Protein AF-E4RLW9-F1 (afdb_monomer)

Foldseek 3Di:
DDWDFAPCLLVDPQKKKWQFAPPDPPIDIDRDPVVVVVHPVCLLPDDDDDPDPPDPVVVVSNRRVRIDMDGNDDDDCVRTQADEDQAQAVLVVCCVVPNDDPRYYYDNPVDPDPDKDFRDWDWDWDPDVDTDIDIDTDIPDQDCQPDWDWDFDADPPPRDTPDIDTDDDDHDDDPPDDPDDDDD

Mean predicted aligned error: 10.28 Å

InterPro domains:
  IPR029494 ssDNA thymidine ADP-ribosyltransferase, DarT [PF14487] (2-100)
  IPR029494 ssDNA thymidine ADP-ribosyltransferase, DarT [PS52018] (1-112)

Solvent-accessible surface area (backbone atoms only — not comparable to full-atom values): 11566 Å² total; per-residue (Å²): 115,49,77,42,63,48,76,68,58,65,72,40,88,57,34,40,34,25,62,13,38,79,87,45,97,84,48,49,76,40,64,47,72,74,51,58,69,73,53,62,57,70,42,36,70,56,75,82,85,76,95,61,71,101,40,74,66,52,54,48,40,58,40,26,47,39,42,41,81,44,67,79,52,92,77,67,68,85,43,56,60,34,38,35,19,58,26,57,34,58,43,51,52,46,34,75,75,72,45,88,55,94,38,59,42,81,46,46,86,82,54,92,70,94,67,78,48,64,32,35,67,50,80,46,78,46,84,61,101,56,82,42,74,49,80,46,80,39,54,71,50,82,75,52,88,88,54,85,44,73,52,74,43,60,42,85,91,75,67,44,76,77,40,79,46,81,46,79,68,79,66,88,83,74,92,81,74,89,76,86,73,84,79,135

Radius of gyration: 23.13 Å; Cα contacts (8 Å, |Δi|>4): 242; chains: 1; bounding box: 55×34×63 Å

Nearest PDB structures (foldseek):
  7omw-assembly1_AAA  TM=7.539E-01  e=8.277E-05  Thermus sp. 2.9
  7omx-assembly1_AAA  TM=7.562E-01  e=3.461E-04  Thermus sp. 2.9
  7on0-assembly1_AAA  TM=7.621E-01  e=8.267E-04  Thermus sp. 2.9

Sequence (184 aa):
MYLLFDYELILLENTVFASCNAASSNVNFGKDFEFFKTMDWDKIFHRGSLHIEDTPLKREIISKRHAELLGLQDISLNYLNKIFFRSKADYKRAINLFGKDDKLELDASLFNCNNNYIEDYKLEIHKQTQKTIDINLEFNKRNYKNYTHTIIIKDLESANIVYDKNINFTNGNDLKRHGNYIAP

pLDDT: mean 81.16, std 17.33, range [26.52, 97.5]

Organism: Halanaerobium hydrogeniformans (NCBI:txid656519)

Structure (mmCIF, N/CA/C/O backbone):
data_AF-E4RLW9-F1
#
_entry.id   AF-E4RLW9-F1
#
loop_
_atom_site.group_PDB
_atom_site.id
_atom_site.type_symbol
_atom_site.label_atom_id
_atom_site.label_alt_id
_atom_site.label_comp_id
_atom_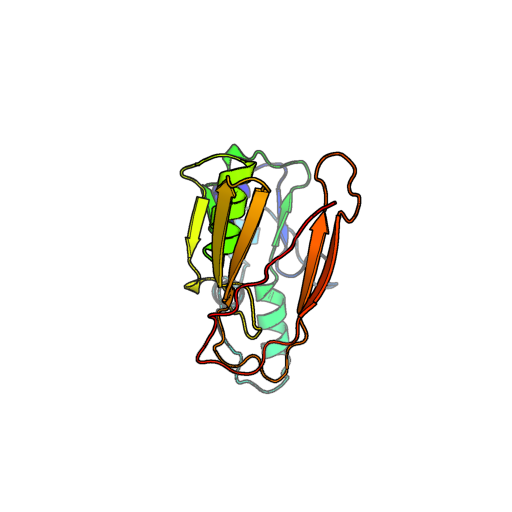site.label_asym_id
_atom_site.label_entity_id
_atom_site.label_seq_id
_atom_site.pdbx_PDB_ins_code
_atom_site.Cartn_x
_atom_site.Cartn_y
_atom_site.Cartn_z
_atom_site.occupancy
_atom_site.B_iso_or_equiv
_atom_site.auth_seq_id
_atom_site.auth_comp_id
_atom_site.auth_asym_id
_atom_site.auth_atom_id
_atom_site.pdbx_PDB_model_num
ATOM 1 N N . MET A 1 1 ? -0.317 -0.068 3.646 1.00 86.50 1 MET A N 1
ATOM 2 C CA . MET A 1 1 ? -1.307 -0.104 2.557 1.00 86.50 1 MET A CA 1
ATOM 3 C C . MET A 1 1 ? -0.562 -0.282 1.248 1.00 86.50 1 MET A C 1
ATOM 5 O O . MET A 1 1 ? 0.474 0.356 1.098 1.00 86.50 1 MET A O 1
ATOM 9 N N . TYR A 1 2 ? -1.054 -1.133 0.353 1.00 92.44 2 TYR A N 1
ATOM 10 C CA . TYR A 1 2 ? -0.600 -1.200 -1.038 1.00 92.44 2 TYR A CA 1
ATOM 11 C C . TYR A 1 2 ? -1.752 -0.817 -1.956 1.00 92.44 2 TYR A C 1
ATOM 13 O O . TYR A 1 2 ? -2.899 -1.159 -1.679 1.00 92.44 2 TYR A O 1
ATOM 21 N N . LEU A 1 3 ? -1.432 -0.111 -3.034 1.00 94.00 3 LEU A N 1
ATOM 22 C CA . LEU A 1 3 ? -2.364 0.212 -4.104 1.00 94.00 3 LEU A CA 1
ATOM 23 C C . LEU A 1 3 ? -1.985 -0.646 -5.306 1.00 94.00 3 LEU A C 1
ATOM 25 O O . LEU A 1 3 ? -0.826 -0.642 -5.721 1.00 94.00 3 LEU A O 1
ATOM 29 N N . LEU A 1 4 ? -2.944 -1.398 -5.825 1.00 94.94 4 LEU A N 1
ATOM 30 C CA . LEU A 1 4 ? -2.783 -2.158 -7.052 1.00 94.94 4 LEU A CA 1
ATOM 31 C C . LEU A 1 4 ? -3.480 -1.402 -8.168 1.00 94.94 4 LEU A C 1
ATOM 33 O O . LEU A 1 4 ? -4.701 -1.240 -8.143 1.00 94.94 4 LEU A O 1
ATOM 37 N N . PHE A 1 5 ? -2.686 -0.966 -9.132 1.00 94.38 5 PHE A N 1
ATOM 38 C CA . PHE A 1 5 ? -3.172 -0.284 -10.314 1.00 94.38 5 PHE A CA 1
ATOM 39 C C . PHE A 1 5 ? -3.240 -1.225 -11.514 1.00 94.38 5 PHE A C 1
ATOM 41 O O . PHE A 1 5 ? -2.569 -2.260 -11.544 1.00 94.38 5 PHE A O 1
ATOM 48 N N . ASP A 1 6 ? -4.047 -0.845 -12.494 1.00 94.69 6 ASP A N 1
ATOM 49 C CA . ASP A 1 6 ? -4.089 -1.477 -13.799 1.00 94.69 6 ASP A CA 1
ATOM 50 C C . ASP A 1 6 ? -2.770 -1.265 -14.555 1.00 94.69 6 ASP A C 1
ATOM 52 O O . ASP A 1 6 ? -2.149 -0.200 -14.484 1.00 94.69 6 ASP A O 1
ATOM 56 N N . TYR A 1 7 ? -2.341 -2.291 -15.288 1.00 89.50 7 TYR A N 1
ATOM 57 C CA . TYR A 1 7 ? -1.129 -2.229 -16.094 1.00 89.50 7 TYR A CA 1
ATOM 58 C C . TYR A 1 7 ? -1.292 -1.297 -17.300 1.00 89.50 7 TYR A C 1
ATOM 60 O O . TYR A 1 7 ? -0.286 -0.783 -17.785 1.00 89.50 7 TYR A O 1
ATOM 68 N N . GLU A 1 8 ? -2.524 -1.019 -17.746 1.00 92.00 8 GLU A N 1
ATOM 69 C CA . GLU A 1 8 ? -2.815 -0.067 -18.826 1.00 92.00 8 GLU A CA 1
ATOM 70 C C . GLU A 1 8 ? -2.255 1.340 -18.558 1.00 92.00 8 GLU A C 1
ATOM 72 O O . GLU A 1 8 ? -2.003 2.08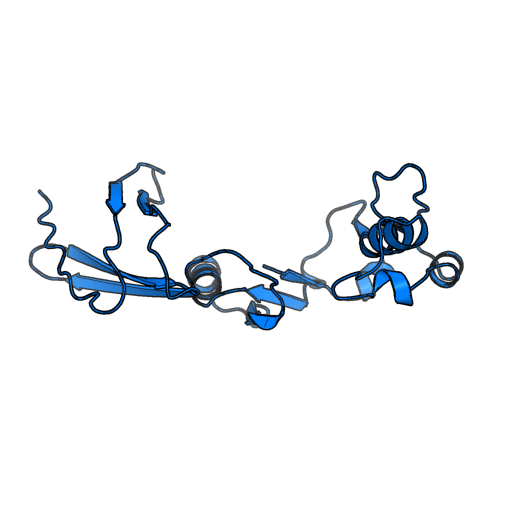7 -19.502 1.00 92.00 8 GLU A O 1
ATOM 77 N N . LEU A 1 9 ? -1.947 1.686 -17.299 1.00 92.25 9 LEU A N 1
ATOM 78 C CA . LEU A 1 9 ? -1.244 2.926 -16.952 1.00 92.25 9 LEU A CA 1
ATOM 79 C C . LEU A 1 9 ? 0.070 3.126 -17.716 1.00 92.25 9 LEU A C 1
ATOM 81 O O . LEU A 1 9 ? 0.471 4.263 -17.968 1.00 92.25 9 LEU A O 1
ATOM 85 N N . ILE A 1 10 ? 0.744 2.037 -18.090 1.00 89.38 10 ILE A N 1
ATOM 86 C CA . ILE A 1 10 ? 1.997 2.089 -18.847 1.00 89.38 10 ILE A CA 1
ATOM 87 C C . ILE A 1 10 ? 1.803 2.604 -20.281 1.00 89.38 10 ILE A C 1
ATOM 89 O O . ILE A 1 10 ? 2.764 3.032 -20.912 1.00 89.38 10 ILE A O 1
ATOM 93 N N . LEU A 1 11 ? 0.570 2.548 -20.795 1.00 89.31 11 LEU A N 1
ATOM 94 C CA . LEU A 1 11 ? 0.211 2.953 -22.154 1.00 89.31 11 LEU A CA 1
ATOM 95 C C . LEU A 1 11 ? -0.217 4.421 -22.236 1.00 89.31 11 LEU A C 1
ATOM 97 O O . LEU A 1 11 ? -0.409 4.943 -23.334 1.00 89.31 11 LEU A O 1
ATOM 101 N N . LEU A 1 12 ? -0.399 5.087 -21.095 1.00 91.81 12 LEU A N 1
ATOM 102 C CA . LEU A 1 12 ? -0.854 6.467 -21.077 1.00 91.81 12 LEU A CA 1
ATOM 103 C C . LEU A 1 12 ? 0.217 7.419 -21.606 1.00 91.81 12 LEU A C 1
ATOM 105 O O . LEU A 1 12 ? 1.393 7.346 -21.258 1.00 91.81 12 LEU A O 1
ATOM 109 N N . GLU A 1 13 ? -0.202 8.391 -22.413 1.00 90.62 13 GLU A N 1
ATOM 110 C CA . GLU A 1 13 ? 0.728 9.365 -22.990 1.00 90.62 13 GLU A CA 1
ATOM 111 C C . GLU A 1 13 ? 1.430 10.225 -21.930 1.00 90.62 13 GLU A C 1
ATOM 113 O O . GLU A 1 13 ? 2.563 10.671 -22.150 1.00 90.62 13 GLU A O 1
ATOM 118 N N . ASN A 1 14 ? 0.759 10.436 -20.793 1.00 92.00 14 ASN A N 1
ATOM 119 C CA . ASN A 1 14 ? 1.211 11.229 -19.655 1.00 92.00 14 ASN A CA 1
ATOM 120 C C . ASN A 1 14 ? 1.960 10.406 -18.594 1.00 92.00 14 ASN A C 1
ATOM 122 O O . ASN A 1 14 ? 2.143 10.902 -17.481 1.00 92.00 14 ASN A O 1
ATOM 126 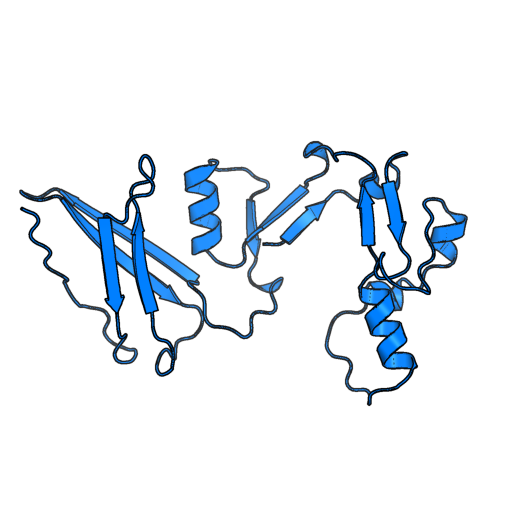N N . THR A 1 15 ? 2.400 9.186 -18.903 1.00 94.31 15 THR A N 1
ATOM 127 C CA . THR A 1 15 ? 3.266 8.408 -18.014 1.00 94.31 15 THR A CA 1
ATOM 128 C C . THR A 1 15 ? 4.643 8.176 -18.629 1.00 94.31 15 THR A C 1
ATOM 130 O O . THR A 1 15 ? 4.849 8.234 -19.845 1.00 94.31 15 THR A O 1
ATOM 133 N N . VAL A 1 16 ? 5.634 7.973 -17.762 1.00 95.31 16 VAL A N 1
ATOM 134 C CA . VAL A 1 16 ? 6.994 7.594 -18.149 1.00 95.31 16 VAL A CA 1
ATOM 135 C C . VAL A 1 16 ? 7.547 6.596 -17.145 1.00 95.31 16 VAL A C 1
ATOM 137 O O . VAL A 1 16 ? 7.291 6.700 -15.948 1.00 95.31 16 VAL A O 1
ATOM 140 N N . PHE A 1 17 ? 8.299 5.615 -17.623 1.00 95.50 17 PHE A N 1
ATOM 141 C CA . PHE A 1 17 ? 8.905 4.595 -16.784 1.00 95.50 17 PHE A CA 1
ATOM 142 C C . PHE A 1 17 ? 10.375 4.928 -16.525 1.00 95.50 17 PHE A C 1
ATOM 144 O O . PHE A 1 17 ? 11.124 5.252 -17.447 1.00 95.50 17 PHE A O 1
ATOM 151 N N . ALA A 1 18 ? 10.792 4.841 -15.268 1.00 95.88 18 ALA A N 1
ATOM 152 C CA . ALA A 1 18 ? 12.164 5.012 -14.824 1.00 95.88 18 ALA A CA 1
ATOM 153 C C . ALA A 1 18 ? 12.819 3.637 -14.647 1.00 95.88 18 ALA A C 1
ATOM 155 O O . ALA A 1 18 ? 12.294 2.764 -13.957 1.00 95.88 18 ALA A O 1
ATOM 156 N N . SER A 1 19 ? 13.991 3.425 -15.250 1.00 94.56 19 SER A N 1
ATOM 157 C CA . SER A 1 19 ? 14.679 2.120 -15.233 1.00 94.56 19 SER A CA 1
ATOM 158 C C . SER A 1 19 ? 15.209 1.682 -13.853 1.00 94.56 19 SER A C 1
ATOM 160 O O . SER A 1 19 ? 15.702 0.563 -13.693 1.00 94.56 19 SER A O 1
ATOM 162 N N . CYS A 1 20 ? 15.179 2.603 -12.896 1.00 94.50 20 CYS A N 1
ATOM 163 C CA . CYS A 1 20 ? 15.527 2.494 -11.485 1.00 94.50 20 CYS A CA 1
ATOM 164 C C . CYS A 1 20 ? 14.900 3.710 -10.775 1.00 94.50 20 CYS A C 1
ATOM 166 O O . CYS A 1 20 ? 14.071 4.396 -11.373 1.00 94.50 20 CYS A O 1
ATOM 168 N N . ASN A 1 21 ? 15.310 3.999 -9.538 1.00 93.94 21 ASN A N 1
ATOM 169 C CA . ASN A 1 21 ? 14.823 5.172 -8.811 1.00 93.94 21 ASN A CA 1
ATOM 170 C C . ASN A 1 21 ? 14.979 6.455 -9.651 1.00 93.94 21 ASN A C 1
ATOM 172 O O . ASN A 1 21 ? 16.083 6.750 -10.120 1.00 93.94 21 ASN A O 1
ATOM 176 N N . ALA A 1 22 ? 13.899 7.228 -9.794 1.00 93.06 22 ALA A N 1
ATOM 177 C CA . ALA A 1 22 ? 13.855 8.396 -10.673 1.00 93.06 22 ALA A CA 1
ATOM 178 C C . ALA A 1 22 ? 14.868 9.503 -10.323 1.00 93.06 22 ALA A C 1
ATOM 180 O O . ALA A 1 22 ? 15.227 10.302 -11.185 1.00 93.06 22 ALA A O 1
ATOM 181 N N . ALA A 1 23 ? 15.354 9.552 -9.080 1.00 92.94 23 ALA A N 1
ATOM 182 C CA . ALA A 1 23 ? 16.351 10.523 -8.632 1.00 92.94 23 ALA A CA 1
ATOM 183 C C . ALA A 1 23 ? 17.805 10.036 -8.799 1.00 92.94 23 ALA A C 1
ATOM 185 O O . ALA A 1 23 ? 18.743 10.724 -8.394 1.00 92.94 23 ALA A O 1
ATOM 186 N N . SER A 1 24 ? 18.024 8.842 -9.358 1.00 92.25 24 SER A N 1
ATOM 187 C CA . SER A 1 24 ? 19.366 8.299 -9.578 1.00 92.25 24 SER A CA 1
ATOM 188 C C . SER A 1 24 ? 20.089 9.004 -10.727 1.00 92.25 24 SER A C 1
ATOM 190 O O . SER A 1 24 ? 19.493 9.303 -11.754 1.00 92.25 24 SER A O 1
ATOM 192 N N . SER A 1 25 ? 21.409 9.178 -10.622 1.00 89.88 25 SER A N 1
ATOM 193 C CA . SER A 1 25 ? 22.228 9.742 -11.708 1.00 89.88 25 SER A CA 1
ATOM 194 C C . SER A 1 25 ? 22.326 8.848 -12.951 1.00 89.88 25 SER A C 1
ATOM 196 O O . SER A 1 25 ? 22.712 9.326 -14.010 1.00 89.88 25 SER A O 1
ATOM 198 N N . ASN A 1 26 ? 22.011 7.554 -12.820 1.00 87.81 26 ASN A N 1
ATOM 199 C CA . ASN A 1 26 ? 22.104 6.560 -13.896 1.00 87.81 26 ASN A CA 1
ATOM 200 C C . ASN A 1 26 ? 20.720 6.113 -14.394 1.00 87.81 26 ASN A C 1
ATOM 202 O O . ASN A 1 26 ? 20.588 5.032 -14.971 1.00 87.81 26 ASN A O 1
ATOM 206 N N . VAL A 1 27 ? 19.675 6.889 -14.099 1.00 94.75 27 VAL A N 1
ATOM 207 C CA . VAL A 1 27 ? 18.317 6.566 -14.525 1.00 94.75 27 VAL A CA 1
ATOM 208 C C . VAL A 1 27 ? 18.153 6.798 -16.025 1.00 94.75 27 VAL A C 1
ATOM 210 O O . VAL A 1 27 ? 18.513 7.845 -16.556 1.00 94.75 27 VAL A O 1
ATOM 213 N N . ASN A 1 28 ? 17.561 5.822 -16.703 1.00 95.19 28 ASN A N 1
ATOM 214 C CA . ASN A 1 28 ? 16.998 6.005 -18.031 1.00 95.19 28 ASN A CA 1
ATOM 215 C C . ASN A 1 28 ? 15.479 6.098 -17.924 1.00 95.19 28 ASN A C 1
ATOM 217 O O . ASN A 1 28 ? 14.864 5.332 -17.174 1.00 95.19 28 ASN A O 1
ATOM 221 N N . PHE A 1 29 ? 14.896 7.002 -18.701 1.00 95.62 29 PHE A N 1
ATOM 222 C CA . PHE A 1 29 ? 13.455 7.166 -18.819 1.00 95.62 29 PHE A CA 1
ATOM 223 C C . PHE A 1 29 ? 12.988 6.726 -20.200 1.00 95.62 29 PHE A C 1
ATOM 225 O O . PHE A 1 29 ? 13.650 7.006 -21.199 1.00 95.62 29 PHE A O 1
ATOM 232 N N . GLY A 1 30 ? 11.830 6.085 -20.261 1.00 94.56 30 GLY A N 1
ATOM 233 C CA . GLY A 1 30 ? 11.190 5.737 -21.520 1.00 94.56 30 GLY A CA 1
ATOM 234 C C . GLY A 1 30 ? 9.774 5.230 -21.312 1.00 94.56 30 GLY A C 1
ATOM 235 O O . GLY A 1 30 ? 9.331 5.013 -20.186 1.00 94.56 30 GLY A O 1
ATOM 236 N N . LYS A 1 31 ? 9.033 5.106 -22.410 1.00 92.12 31 LYS A N 1
ATOM 237 C CA . LYS A 1 31 ? 7.616 4.708 -22.388 1.00 92.12 31 LYS A CA 1
ATOM 238 C C . LYS A 1 31 ? 7.196 3.867 -23.590 1.00 92.12 31 LYS A C 1
ATOM 240 O O . LYS A 1 31 ? 6.013 3.641 -23.804 1.00 92.12 31 LYS A O 1
ATOM 245 N N . ASP A 1 32 ? 8.158 3.451 -24.405 1.00 91.69 32 ASP A N 1
ATOM 246 C CA . ASP A 1 32 ? 7.902 2.712 -25.631 1.00 91.69 32 ASP A CA 1
ATOM 247 C C . ASP A 1 32 ? 8.438 1.282 -25.552 1.00 91.69 32 ASP A C 1
ATOM 249 O O . ASP A 1 32 ? 9.142 0.873 -24.625 1.00 91.69 32 ASP A O 1
ATOM 253 N N . PHE A 1 33 ? 8.059 0.501 -26.557 1.00 91.44 33 PHE A N 1
ATOM 254 C CA . PHE A 1 33 ? 8.440 -0.896 -26.672 1.00 91.44 33 PHE A CA 1
ATOM 255 C C . PHE A 1 33 ? 9.958 -1.102 -26.698 1.00 91.44 33 PHE A C 1
ATOM 257 O O . PHE A 1 33 ? 10.453 -2.054 -26.094 1.00 91.44 33 PHE A O 1
ATOM 264 N N . GLU A 1 34 ? 10.703 -0.216 -27.362 1.00 94.56 34 GLU A N 1
ATOM 265 C CA . GLU A 1 34 ? 12.157 -0.336 -27.449 1.00 94.56 34 GLU A CA 1
ATOM 266 C C . GLU A 1 34 ? 12.808 -0.114 -26.086 1.00 94.56 34 GLU A C 1
ATOM 268 O O . GLU A 1 34 ? 13.670 -0.898 -25.692 1.00 94.56 34 GLU A O 1
ATOM 273 N N . PHE A 1 35 ? 12.333 0.856 -25.304 1.00 94.75 35 PHE A N 1
ATOM 274 C CA . PHE A 1 35 ? 12.757 1.025 -23.920 1.00 94.75 35 PHE A CA 1
ATOM 275 C C . PHE A 1 35 ? 12.472 -0.231 -23.086 1.00 94.75 35 PHE A C 1
ATOM 277 O O . PHE A 1 35 ? 13.381 -0.757 -22.440 1.00 94.75 35 PHE A O 1
ATOM 284 N N . PHE A 1 36 ? 11.249 -0.769 -23.135 1.00 93.25 36 PHE A N 1
ATOM 285 C CA . PHE A 1 36 ? 10.859 -1.926 -22.318 1.00 93.25 36 PHE A CA 1
ATOM 286 C C . PHE A 1 36 ? 11.615 -3.215 -22.656 1.00 93.25 36 PHE A C 1
ATOM 288 O O . PHE A 1 36 ? 11.819 -4.044 -21.768 1.00 93.25 36 PHE A O 1
ATOM 295 N N . LYS A 1 37 ? 12.101 -3.378 -23.892 1.00 94.81 37 LYS A N 1
ATOM 296 C CA . LYS A 1 37 ? 13.011 -4.482 -24.248 1.00 94.81 37 LYS A CA 1
ATOM 297 C C . LYS A 1 37 ? 14.350 -4.419 -23.522 1.00 94.81 37 LYS A C 1
ATOM 299 O O . LYS A 1 37 ? 14.953 -5.459 -23.282 1.00 94.81 37 LYS A O 1
ATOM 304 N N . THR A 1 38 ? 14.835 -3.220 -23.205 1.00 93.62 38 THR A N 1
ATOM 305 C CA . THR A 1 38 ? 16.129 -3.045 -22.522 1.00 93.62 38 THR A CA 1
ATOM 306 C C . THR A 1 38 ? 16.047 -3.276 -21.014 1.00 93.62 38 THR A C 1
ATOM 308 O O . THR A 1 38 ? 17.072 -3.280 -20.329 1.00 93.62 38 THR A O 1
ATOM 311 N N . MET A 1 39 ? 14.838 -3.455 -20.479 1.00 93.25 39 MET A N 1
ATOM 312 C CA . MET A 1 39 ? 14.611 -3.577 -19.048 1.00 93.25 39 MET A CA 1
ATOM 313 C C . MET A 1 39 ? 14.942 -4.980 -18.544 1.00 93.25 39 MET A C 1
ATOM 315 O O . MET A 1 39 ? 14.508 -5.990 -19.092 1.00 93.25 39 MET A O 1
ATOM 319 N N . ASP A 1 40 ? 15.690 -5.027 -17.444 1.00 93.50 40 ASP A N 1
ATOM 320 C CA . ASP A 1 40 ? 16.014 -6.262 -16.736 1.00 93.50 40 ASP A CA 1
ATOM 321 C C . ASP A 1 40 ? 14.865 -6.617 -15.781 1.00 93.50 40 ASP A C 1
ATOM 323 O O . ASP A 1 40 ? 14.895 -6.318 -14.582 1.00 93.50 40 ASP A O 1
ATOM 327 N N . TRP A 1 41 ? 13.800 -7.183 -16.354 1.00 93.31 41 TRP A N 1
ATOM 328 C CA . TRP A 1 41 ? 12.567 -7.518 -15.637 1.00 93.31 41 TRP A CA 1
ATOM 329 C C . TRP A 1 41 ? 12.798 -8.506 -14.494 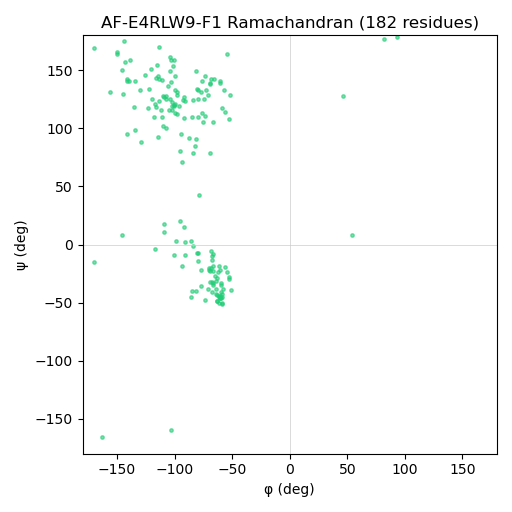1.00 93.31 41 TRP A C 1
ATOM 331 O O . TRP A 1 41 ? 12.166 -8.372 -13.446 1.00 93.31 41 TRP A O 1
ATOM 341 N N . ASP A 1 42 ? 13.750 -9.428 -14.646 1.00 93.62 42 ASP A N 1
ATOM 342 C CA . ASP A 1 42 ? 14.111 -10.381 -13.598 1.00 93.62 42 ASP A CA 1
ATOM 343 C C . ASP A 1 42 ? 14.673 -9.660 -12.367 1.00 93.62 42 ASP A C 1
ATOM 345 O O . ASP A 1 42 ? 14.268 -9.951 -11.239 1.00 93.62 42 ASP A O 1
ATOM 349 N N . LYS A 1 43 ? 15.554 -8.664 -12.553 1.00 93.25 43 LYS A N 1
ATOM 350 C CA . LYS A 1 43 ? 16.062 -7.849 -11.436 1.00 93.25 43 LYS A CA 1
ATOM 351 C C . LYS A 1 43 ? 15.005 -6.913 -10.855 1.00 93.25 43 LYS A C 1
ATOM 353 O O . LYS A 1 43 ? 14.977 -6.741 -9.636 1.00 93.25 43 LYS A O 1
ATOM 358 N N . ILE A 1 44 ? 14.147 -6.321 -11.689 1.00 93.19 44 ILE A N 1
ATOM 359 C CA . ILE A 1 44 ? 13.067 -5.417 -11.248 1.00 93.19 44 ILE A CA 1
ATOM 360 C C . ILE A 1 44 ? 12.064 -6.166 -10.370 1.00 93.19 44 ILE A C 1
ATOM 362 O O . ILE A 1 44 ? 11.740 -5.717 -9.271 1.00 93.19 44 ILE A O 1
ATOM 366 N N . PHE A 1 45 ? 11.612 -7.338 -10.819 1.00 91.25 45 PHE A N 1
ATOM 367 C CA . PHE A 1 45 ? 10.649 -8.163 -10.090 1.00 91.25 45 PHE A CA 1
ATOM 368 C C . PHE A 1 45 ? 11.293 -9.092 -9.062 1.00 91.25 45 PHE A C 1
ATOM 370 O O . PHE A 1 45 ? 10.583 -9.848 -8.391 1.00 91.25 45 PHE A O 1
ATOM 377 N N . HIS A 1 46 ? 12.612 -9.023 -8.874 1.00 90.31 46 HIS A N 1
ATOM 378 C CA . HIS A 1 46 ? 13.285 -9.808 -7.856 1.00 90.31 46 HIS A CA 1
ATOM 379 C C . HIS A 1 46 ? 12.724 -9.477 -6.465 1.00 90.31 46 HIS A C 1
ATOM 381 O O . HIS A 1 46 ? 12.921 -8.391 -5.918 1.00 90.31 46 HIS A O 1
ATOM 387 N N . ARG A 1 47 ? 12.123 -10.482 -5.818 1.00 81.69 47 ARG A N 1
ATOM 388 C CA . ARG A 1 47 ? 11.660 -10.410 -4.423 1.00 81.69 47 ARG A CA 1
ATOM 389 C C . ARG A 1 47 ? 12.619 -11.107 -3.461 1.00 81.69 47 ARG A C 1
ATOM 391 O O . ARG A 1 47 ? 13.330 -12.027 -3.846 1.00 81.69 47 ARG A O 1
ATOM 398 N N . GLY A 1 48 ? 12.629 -10.678 -2.201 1.00 80.62 48 GLY A N 1
ATOM 399 C CA . GLY A 1 48 ? 13.381 -11.340 -1.130 1.00 80.62 48 GLY A CA 1
ATOM 400 C C . GLY A 1 48 ? 14.791 -10.797 -0.875 1.00 80.62 48 GLY A C 1
ATOM 401 O O . GLY A 1 48 ? 15.266 -9.849 -1.514 1.00 80.62 48 GLY A O 1
ATOM 402 N N . SER A 1 49 ? 15.436 -11.390 0.127 1.00 81.81 49 SER A N 1
ATOM 403 C CA . SER A 1 49 ? 16.748 -10.985 0.634 1.00 81.81 49 SER A CA 1
ATOM 404 C C . SER A 1 49 ? 17.867 -11.278 -0.364 1.00 81.81 49 SER A C 1
ATOM 406 O O . SER A 1 49 ? 17.909 -12.341 -0.974 1.00 81.81 49 SER A O 1
ATOM 408 N N . LEU A 1 50 ? 18.811 -10.345 -0.487 1.00 84.12 50 LEU A N 1
ATOM 409 C CA . LEU A 1 50 ? 20.046 -10.542 -1.246 1.00 84.12 50 LEU A CA 1
ATOM 410 C C . LEU A 1 50 ? 21.143 -10.997 -0.283 1.00 84.12 50 LEU A C 1
ATOM 412 O O . LEU A 1 50 ? 21.795 -10.167 0.355 1.00 84.12 50 LEU A O 1
ATOM 416 N N . HIS A 1 51 ? 21.340 -12.312 -0.179 1.00 76.69 51 HIS A N 1
ATOM 417 C CA . HIS A 1 51 ? 22.397 -12.944 0.626 1.00 76.69 51 HIS A CA 1
ATOM 418 C C . HIS A 1 51 ? 23.766 -12.898 -0.072 1.00 76.69 51 HIS A C 1
ATOM 420 O O . HIS A 1 51 ? 24.505 -13.874 -0.096 1.00 76.69 51 HIS A O 1
ATOM 426 N N . ILE A 1 52 ? 24.080 -11.755 -0.674 1.00 78.88 52 ILE A N 1
ATOM 427 C CA . ILE A 1 52 ? 25.357 -11.473 -1.324 1.00 78.88 52 ILE A CA 1
ATOM 428 C C . ILE A 1 52 ? 26.024 -10.365 -0.503 1.00 78.88 52 ILE A C 1
ATOM 430 O O . ILE A 1 52 ? 25.338 -9.481 0.038 1.00 78.88 52 ILE A O 1
ATOM 434 N N . GLU A 1 53 ? 27.351 -10.409 -0.396 1.00 80.62 53 GLU A N 1
ATOM 435 C CA . GLU A 1 53 ? 28.150 -9.298 0.130 1.00 80.62 53 GLU A CA 1
ATOM 436 C C . GLU A 1 53 ? 27.857 -7.996 -0.639 1.00 80.62 53 GLU A C 1
ATOM 438 O O . GLU A 1 53 ? 27.232 -8.010 -1.708 1.00 80.62 53 GLU A O 1
ATOM 443 N N . ASP A 1 54 ? 28.253 -6.847 -0.084 1.00 82.56 54 ASP A N 1
ATOM 444 C CA . ASP A 1 54 ? 28.027 -5.540 -0.714 1.00 82.56 54 ASP A CA 1
ATOM 445 C C . ASP A 1 54 ? 28.883 -5.350 -1.979 1.00 82.56 54 ASP A C 1
ATOM 447 O O . ASP A 1 54 ? 29.929 -4.702 -2.001 1.00 82.56 54 ASP A O 1
ATOM 451 N N . THR A 1 55 ? 28.406 -5.959 -3.057 1.00 89.44 55 THR A N 1
ATOM 452 C CA . THR A 1 55 ? 29.027 -5.997 -4.376 1.00 89.44 55 THR A CA 1
ATOM 453 C C . THR A 1 55 ? 28.328 -5.026 -5.333 1.00 89.44 55 THR A C 1
ATOM 455 O O . THR A 1 55 ? 27.152 -4.695 -5.141 1.00 89.44 55 THR A O 1
ATOM 458 N N . PRO A 1 56 ? 29.001 -4.602 -6.420 1.00 88.69 56 PRO A N 1
ATOM 459 C CA . PRO A 1 56 ? 28.357 -3.845 -7.494 1.00 88.69 56 PRO A CA 1
ATOM 460 C C . PRO A 1 56 ? 27.072 -4.508 -8.015 1.00 88.69 56 PRO A C 1
ATOM 462 O O . PRO A 1 56 ? 26.076 -3.818 -8.207 1.00 88.69 56 PRO A O 1
ATOM 465 N N . LEU A 1 57 ? 27.057 -5.841 -8.135 1.00 87.19 57 LEU A N 1
ATOM 466 C CA . LEU A 1 57 ? 25.883 -6.615 -8.548 1.00 87.19 57 LEU A CA 1
ATOM 467 C C . LEU A 1 57 ? 24.703 -6.447 -7.579 1.00 87.19 57 LEU A C 1
ATOM 469 O O . LEU A 1 57 ? 23.572 -6.225 -8.002 1.00 87.19 57 LEU A O 1
ATOM 473 N N . LYS A 1 58 ? 24.952 -6.511 -6.265 1.00 90.25 58 LYS A N 1
ATOM 474 C CA . LYS A 1 58 ? 23.906 -6.288 -5.256 1.00 90.25 58 LYS A CA 1
ATOM 475 C C . LYS A 1 58 ? 23.310 -4.886 -5.375 1.00 90.25 58 LYS A C 1
ATOM 477 O O . LYS A 1 58 ? 22.090 -4.742 -5.335 1.00 90.25 58 LYS A O 1
ATOM 482 N N . ARG A 1 59 ? 24.157 -3.864 -5.538 1.00 89.44 59 ARG A N 1
ATOM 483 C CA . ARG A 1 59 ? 23.713 -2.472 -5.714 1.00 89.44 59 ARG A CA 1
ATOM 484 C C . ARG A 1 59 ? 22.914 -2.283 -6.998 1.00 89.44 59 ARG A C 1
ATOM 486 O O . ARG A 1 59 ? 21.916 -1.571 -6.980 1.00 89.44 59 ARG A O 1
ATOM 493 N N . GLU A 1 60 ? 23.307 -2.954 -8.076 1.00 90.25 60 GLU A N 1
ATOM 494 C CA . GLU A 1 60 ? 22.563 -2.961 -9.334 1.00 90.25 60 GLU A CA 1
ATOM 495 C C . GLU A 1 60 ? 21.164 -3.562 -9.151 1.00 90.25 60 GLU A C 1
ATOM 497 O O . GLU A 1 60 ? 20.178 -2.915 -9.495 1.00 90.25 60 GLU A O 1
ATOM 502 N N . ILE A 1 61 ? 21.052 -4.747 -8.537 1.00 91.31 61 ILE A N 1
ATOM 503 C CA . ILE A 1 61 ? 19.752 -5.383 -8.274 1.00 91.31 61 ILE A CA 1
ATOM 504 C C . ILE A 1 61 ? 18.878 -4.477 -7.398 1.00 91.31 61 ILE A C 1
ATOM 506 O O . ILE A 1 61 ? 17.713 -4.257 -7.717 1.00 91.31 61 ILE A O 1
ATOM 510 N N . ILE A 1 62 ? 19.429 -3.910 -6.317 1.00 91.06 62 ILE A N 1
ATOM 511 C CA . ILE A 1 62 ? 18.698 -2.974 -5.444 1.00 91.06 62 ILE A CA 1
ATOM 512 C C . ILE A 1 62 ? 18.213 -1.755 -6.237 1.00 91.06 62 ILE A C 1
ATOM 514 O O . ILE A 1 62 ? 17.058 -1.365 -6.106 1.00 91.06 62 ILE A O 1
ATOM 518 N N . SER A 1 63 ? 19.070 -1.176 -7.079 1.00 91.94 63 SER A N 1
ATOM 519 C CA . SER A 1 63 ? 18.715 -0.029 -7.915 1.00 91.94 63 SER A CA 1
ATOM 520 C C . SER A 1 63 ? 17.573 -0.364 -8.878 1.00 91.94 63 SER A C 1
ATOM 522 O O . SER A 1 63 ? 16.605 0.391 -8.958 1.00 91.94 63 SER A O 1
ATOM 524 N N . LYS A 1 64 ? 17.637 -1.518 -9.554 1.00 93.75 64 LYS A N 1
ATOM 525 C CA . LYS A 1 64 ? 16.598 -1.971 -10.491 1.00 93.75 64 LYS A CA 1
ATOM 526 C C . LYS A 1 64 ? 15.267 -2.287 -9.809 1.00 93.75 64 LYS A C 1
ATOM 528 O O . LYS A 1 64 ? 14.225 -1.974 -10.369 1.00 93.75 64 LYS A O 1
ATOM 533 N N . ARG A 1 65 ? 15.269 -2.815 -8.580 1.00 93.00 65 ARG A N 1
ATOM 534 C CA . ARG A 1 65 ? 14.036 -3.009 -7.786 1.00 93.00 65 ARG A CA 1
ATOM 535 C C . ARG A 1 65 ? 13.292 -1.708 -7.476 1.00 93.00 65 ARG A C 1
ATOM 537 O O . ARG A 1 65 ? 12.124 -1.761 -7.110 1.00 93.00 65 ARG A O 1
ATOM 544 N N . HIS A 1 66 ? 13.958 -0.560 -7.583 1.00 93.62 66 HIS A N 1
ATOM 545 C CA . HIS A 1 66 ? 13.347 0.758 -7.410 1.00 93.62 66 HIS A CA 1
ATOM 546 C C . HIS A 1 66 ? 12.913 1.384 -8.742 1.00 93.62 66 HIS A C 1
ATOM 548 O O . HIS A 1 66 ? 12.794 2.600 -8.822 1.00 93.62 66 HIS A O 1
ATOM 554 N N . ALA A 1 67 ? 12.739 0.597 -9.805 1.00 95.12 67 ALA A N 1
ATOM 555 C CA . ALA A 1 67 ? 12.117 1.092 -11.025 1.00 95.12 67 ALA A CA 1
ATOM 556 C C . ALA A 1 67 ? 10.684 1.580 -10.742 1.00 95.12 67 ALA A C 1
ATOM 558 O O . ALA A 1 67 ? 9.954 0.977 -9.954 1.00 95.12 67 ALA A O 1
ATOM 559 N N . GLU A 1 68 ? 10.296 2.685 -11.373 1.00 94.56 68 GLU A N 1
ATOM 560 C CA . GLU A 1 68 ? 9.094 3.453 -11.027 1.00 94.56 68 GLU A CA 1
ATOM 561 C C . GLU A 1 68 ? 8.314 3.823 -12.297 1.00 94.56 68 GLU A C 1
ATOM 563 O O . GLU A 1 68 ? 8.907 4.205 -13.305 1.00 94.56 68 GLU A O 1
ATOM 568 N N . LEU A 1 69 ? 6.980 3.759 -12.244 1.00 94.12 69 LEU A N 1
ATOM 569 C CA . LEU A 1 69 ? 6.113 4.419 -13.223 1.00 94.12 69 LEU A CA 1
ATOM 570 C C . LEU A 1 69 ? 5.746 5.800 -12.677 1.00 94.12 69 LEU A C 1
ATOM 572 O O . LEU A 1 69 ? 5.206 5.913 -11.577 1.00 94.12 69 LEU A O 1
ATOM 576 N N . LEU A 1 70 ? 6.026 6.843 -13.448 1.00 94.44 70 LEU A N 1
ATOM 577 C CA . LEU A 1 70 ? 5.789 8.228 -13.070 1.00 94.44 70 LEU A CA 1
ATOM 578 C C . LEU A 1 70 ? 4.608 8.787 -13.859 1.00 94.44 70 LEU A C 1
ATOM 580 O O . LEU A 1 70 ? 4.595 8.724 -15.088 1.00 94.44 70 LEU A O 1
ATOM 584 N N . GLY A 1 71 ? 3.642 9.369 -13.151 1.00 92.88 71 GLY A N 1
ATOM 585 C CA . GLY A 1 71 ? 2.612 10.213 -13.750 1.00 92.88 71 GLY A CA 1
ATOM 586 C C . GLY A 1 71 ? 3.134 11.636 -13.916 1.00 92.88 71 GLY A C 1
ATOM 587 O O . GLY A 1 71 ? 3.577 12.252 -12.950 1.00 92.88 71 GLY A O 1
ATOM 588 N N . LEU A 1 72 ? 3.085 12.165 -15.136 1.00 91.62 72 LEU A N 1
ATOM 589 C CA . LEU A 1 72 ? 3.415 13.564 -15.432 1.00 91.62 72 LEU A CA 1
ATOM 590 C C . LEU A 1 72 ? 2.252 14.512 -15.101 1.00 91.62 72 LEU A C 1
ATOM 592 O O . LEU A 1 72 ? 2.422 15.729 -15.071 1.00 91.62 72 LEU A O 1
ATOM 596 N N . GLN A 1 73 ? 1.067 13.944 -14.886 1.00 91.88 73 GLN A N 1
ATOM 597 C CA . GLN A 1 73 ? -0.165 14.603 -14.469 1.00 91.88 73 GLN A CA 1
ATOM 598 C C . GLN A 1 73 ? -0.934 13.660 -13.536 1.00 91.88 73 GLN A C 1
ATOM 600 O O . GLN A 1 73 ? -0.549 12.498 -13.362 1.00 91.88 73 GLN A O 1
ATOM 605 N N . ASP A 1 74 ? -2.039 14.148 -12.977 1.00 92.19 74 ASP A N 1
ATOM 606 C CA . ASP A 1 74 ? -2.923 13.344 -12.141 1.00 92.19 74 ASP A CA 1
ATOM 607 C C . ASP A 1 74 ? -3.435 12.110 -12.895 1.00 92.19 74 ASP A C 1
ATOM 609 O O . ASP A 1 74 ? -3.888 12.178 -14.042 1.00 92.19 74 ASP A O 1
ATOM 613 N N . ILE A 1 75 ? -3.367 10.962 -12.223 1.00 90.44 75 ILE A N 1
ATOM 614 C CA . ILE A 1 75 ? -3.839 9.682 -12.742 1.00 90.44 75 ILE A CA 1
ATOM 615 C C . ILE A 1 75 ? -5.239 9.421 -12.189 1.00 90.44 75 ILE A C 1
ATOM 617 O O . ILE A 1 75 ? -5.480 9.521 -10.985 1.00 90.44 75 ILE A O 1
ATOM 621 N N . SER A 1 76 ? -6.165 9.056 -13.075 1.00 92.00 76 SER A N 1
ATOM 622 C CA . SER A 1 76 ? -7.530 8.704 -12.684 1.00 92.00 76 SER A CA 1
ATOM 623 C C . SER A 1 76 ? -7.560 7.499 -11.741 1.00 92.00 76 SER A C 1
ATOM 625 O O . SER A 1 76 ? -6.905 6.484 -11.982 1.00 92.00 76 SER A O 1
ATOM 627 N N . LEU A 1 77 ? -8.414 7.563 -10.717 1.00 90.50 77 LEU A N 1
ATOM 628 C CA . LEU A 1 77 ? -8.686 6.429 -9.827 1.00 90.50 77 LEU A CA 1
ATOM 629 C C . LEU A 1 77 ? -9.404 5.267 -10.528 1.00 90.50 77 LEU A C 1
ATOM 631 O O . LEU A 1 77 ? -9.504 4.193 -9.947 1.00 90.50 77 LEU A O 1
ATOM 635 N N . ASN A 1 78 ? -9.859 5.437 -11.773 1.00 93.31 78 ASN A N 1
ATOM 636 C CA . ASN A 1 78 ? -10.405 4.331 -12.564 1.00 93.31 78 ASN A CA 1
ATOM 637 C C . ASN A 1 78 ? -9.369 3.231 -12.829 1.00 93.31 78 ASN A C 1
ATOM 639 O O . ASN A 1 78 ? -9.754 2.089 -13.039 1.00 93.31 78 ASN A O 1
ATOM 643 N N . TYR A 1 79 ? -8.075 3.558 -12.779 1.00 94.75 79 TYR A N 1
ATOM 644 C CA . TYR A 1 79 ? -6.998 2.575 -12.885 1.00 94.75 79 TYR A CA 1
ATOM 645 C C . TYR A 1 79 ? -6.673 1.897 -11.549 1.00 94.75 79 TYR A C 1
ATOM 647 O O . TYR A 1 79 ? -5.767 1.076 -11.496 1.00 94.75 79 TYR A O 1
ATOM 655 N N . LEU A 1 80 ? -7.340 2.247 -10.445 1.00 95.12 80 LEU A N 1
ATOM 656 C CA . LEU A 1 80 ? -7.127 1.599 -9.155 1.00 95.12 80 LEU A CA 1
ATOM 657 C C . LEU A 1 80 ? -7.991 0.337 -9.054 1.00 95.12 80 LEU A C 1
ATOM 659 O O . LEU A 1 80 ? -9.206 0.415 -8.878 1.00 95.12 80 LEU A O 1
ATOM 663 N N . ASN A 1 81 ? -7.343 -0.825 -9.082 1.00 96.38 81 ASN A N 1
ATOM 664 C CA . ASN A 1 81 ? -8.008 -2.124 -9.018 1.00 96.38 81 ASN A CA 1
ATOM 665 C C . ASN A 1 81 ? -8.270 -2.569 -7.576 1.00 96.38 81 ASN A C 1
ATOM 667 O O . ASN A 1 81 ? -9.365 -3.034 -7.259 1.00 96.38 81 ASN A O 1
ATOM 671 N N . LYS A 1 82 ? -7.275 -2.436 -6.688 1.00 97.50 82 LYS A N 1
ATOM 672 C CA . LYS A 1 82 ? -7.382 -2.858 -5.280 1.00 97.50 82 LYS A CA 1
ATOM 673 C C . LYS A 1 82 ? -6.602 -1.951 -4.335 1.00 97.50 82 LYS A C 1
ATOM 675 O O . LYS A 1 82 ? -5.554 -1.411 -4.683 1.00 97.50 82 LYS A O 1
ATOM 680 N N . ILE A 1 83 ? -7.088 -1.850 -3.103 1.00 96.75 83 ILE A N 1
ATOM 681 C CA . ILE A 1 83 ? -6.395 -1.270 -1.957 1.00 96.75 83 ILE A CA 1
ATOM 682 C C . ILE A 1 83 ? -6.227 -2.375 -0.919 1.00 96.75 83 ILE A C 1
ATOM 684 O O . ILE A 1 83 ? -7.194 -2.795 -0.283 1.00 96.75 83 ILE A O 1
ATOM 688 N N . PHE A 1 84 ? -4.988 -2.816 -0.723 1.00 96.81 84 PHE A N 1
ATOM 689 C CA . PHE A 1 84 ? -4.660 -3.836 0.260 1.00 96.81 84 PHE A CA 1
ATOM 690 C C . PHE A 1 84 ? -4.290 -3.208 1.600 1.00 96.81 84 PHE A C 1
ATOM 692 O O . PHE A 1 84 ? -3.386 -2.365 1.709 1.00 96.81 84 PHE A O 1
ATOM 699 N N . PHE A 1 85 ? -4.966 -3.666 2.643 1.00 95.56 85 PHE A N 1
ATOM 700 C CA . PHE A 1 85 ? -4.719 -3.304 4.026 1.00 95.56 85 PHE A CA 1
ATOM 701 C C . PHE A 1 85 ? -3.908 -4.390 4.715 1.00 95.56 85 PHE A C 1
ATOM 703 O O . PHE A 1 85 ? -4.058 -5.578 4.445 1.00 95.56 85 PHE A O 1
ATOM 710 N N . ARG A 1 86 ? -3.041 -3.952 5.626 1.00 92.12 86 ARG A N 1
ATOM 711 C CA . ARG A 1 86 ? -2.164 -4.842 6.387 1.00 92.12 86 ARG A CA 1
ATOM 712 C C . ARG A 1 86 ? -2.903 -5.557 7.508 1.00 92.12 86 ARG A C 1
ATOM 714 O O . ARG A 1 86 ? -2.553 -6.683 7.824 1.00 92.12 86 ARG A O 1
ATOM 721 N N . SER A 1 87 ? -3.855 -4.877 8.140 1.00 93.00 87 SER A N 1
ATOM 722 C CA . SER A 1 87 ? -4.525 -5.363 9.340 1.00 93.00 87 SER A CA 1
ATOM 723 C C . SER A 1 87 ? -6.019 -5.076 9.306 1.00 93.00 87 SER A C 1
ATOM 725 O O . SER A 1 87 ? -6.487 -4.174 8.598 1.00 93.00 87 SER A O 1
ATOM 727 N N . LYS A 1 88 ? -6.782 -5.836 10.097 1.00 94.50 88 LYS A N 1
ATOM 728 C CA . LYS A 1 88 ? -8.228 -5.629 10.253 1.00 94.50 88 LYS A CA 1
ATOM 729 C C . LYS A 1 88 ? -8.533 -4.240 10.794 1.00 94.50 88 LYS A C 1
ATOM 731 O O . LYS A 1 88 ? -9.531 -3.650 10.390 1.00 94.50 88 LYS A O 1
ATOM 736 N N . ALA A 1 89 ? -7.675 -3.709 11.662 1.00 92.75 89 ALA A N 1
ATOM 737 C CA . ALA A 1 89 ? -7.814 -2.358 12.186 1.00 92.75 89 ALA A CA 1
ATOM 738 C C . ALA A 1 89 ? -7.802 -1.303 11.065 1.00 92.75 89 ALA A C 1
ATOM 740 O O . ALA A 1 89 ? -8.729 -0.494 10.975 1.00 92.75 89 ALA A O 1
ATOM 741 N N . ASP A 1 90 ? -6.799 -1.345 10.183 1.00 93.25 90 ASP A N 1
ATOM 742 C CA . ASP A 1 90 ? -6.681 -0.404 9.062 1.00 93.25 90 ASP A CA 1
ATOM 743 C C . ASP A 1 90 ? -7.861 -0.561 8.083 1.00 93.25 90 ASP A C 1
ATOM 745 O O . ASP A 1 90 ? -8.464 0.429 7.663 1.00 93.25 90 ASP A O 1
ATOM 749 N N . TYR A 1 91 ? -8.250 -1.805 7.787 1.00 95.56 91 TYR A N 1
ATOM 750 C CA . TYR A 1 91 ? -9.386 -2.125 6.916 1.00 95.56 91 TYR A CA 1
ATOM 751 C C . TYR A 1 91 ? -10.731 -1.625 7.474 1.00 95.56 91 TYR A C 1
ATOM 753 O O . TYR A 1 91 ? -11.483 -0.942 6.778 1.00 95.56 91 TYR A O 1
ATOM 761 N N . LYS A 1 92 ? -11.031 -1.895 8.753 1.00 94.44 92 LYS A N 1
ATOM 762 C CA . LYS A 1 92 ? -12.245 -1.401 9.431 1.00 94.44 92 LYS A CA 1
ATOM 763 C C . LYS A 1 92 ? -12.296 0.121 9.430 1.00 94.44 92 LYS A C 1
ATOM 765 O O . LYS A 1 92 ? -13.357 0.697 9.206 1.00 94.44 92 LYS A O 1
ATOM 770 N N . ARG A 1 93 ? -11.156 0.776 9.664 1.00 91.56 93 ARG A N 1
ATOM 771 C CA . ARG A 1 93 ? -11.068 2.236 9.623 1.00 91.56 93 ARG A CA 1
ATOM 772 C C . ARG A 1 93 ? -11.410 2.777 8.238 1.00 91.56 93 ARG A C 1
ATOM 774 O O . ARG A 1 93 ? -12.178 3.730 8.160 1.00 91.56 93 ARG A O 1
ATOM 781 N N . ALA A 1 94 ? -10.888 2.170 7.173 1.00 94.06 94 ALA A N 1
ATOM 782 C CA . ALA A 1 94 ? -11.230 2.559 5.808 1.00 94.06 94 ALA A CA 1
ATOM 783 C C . ALA A 1 94 ? -12.732 2.393 5.533 1.00 94.06 94 ALA A C 1
ATOM 785 O O . ALA A 1 94 ? -13.360 3.339 5.068 1.00 94.06 94 ALA A O 1
ATOM 786 N N . ILE A 1 95 ? -13.329 1.260 5.924 1.00 95.38 95 ILE A N 1
ATOM 787 C CA . ILE A 1 95 ? -14.779 1.038 5.784 1.00 95.38 95 ILE A CA 1
ATOM 788 C C . ILE A 1 95 ? -15.593 2.093 6.536 1.00 95.38 95 ILE A C 1
ATOM 790 O O . ILE A 1 95 ? -16.593 2.584 6.023 1.00 95.38 95 ILE A O 1
ATOM 794 N N . ASN A 1 96 ? -15.192 2.442 7.756 1.00 89.94 96 ASN A N 1
ATOM 795 C CA . ASN A 1 96 ? -15.929 3.416 8.557 1.00 89.94 96 ASN A CA 1
ATOM 796 C C . ASN A 1 96 ? -15.864 4.831 7.967 1.00 89.94 96 ASN A C 1
ATOM 798 O O . ASN A 1 96 ? -16.806 5.596 8.143 1.00 89.94 96 ASN A O 1
ATOM 802 N N . LEU A 1 97 ? -14.759 5.184 7.304 1.00 90.75 97 LEU A N 1
ATOM 803 C CA . LEU A 1 97 ? -14.564 6.507 6.709 1.00 90.75 97 LEU A CA 1
ATOM 804 C C . LEU A 1 97 ? -15.177 6.625 5.311 1.00 90.75 97 LEU A C 1
ATOM 806 O O . LEU A 1 97 ? -15.740 7.664 4.984 1.00 90.75 97 LEU A O 1
ATOM 810 N N . PHE A 1 98 ? -15.053 5.580 4.494 1.00 90.62 98 PHE A N 1
ATOM 811 C CA . PHE A 1 98 ? -15.356 5.634 3.060 1.00 90.62 98 PHE A CA 1
ATOM 812 C C . PHE A 1 98 ? -16.508 4.715 2.638 1.00 90.62 98 PHE A C 1
ATOM 814 O O . PHE A 1 98 ? -16.920 4.738 1.483 1.00 90.62 98 PHE A O 1
ATOM 821 N N . GLY A 1 99 ? -17.052 3.922 3.561 1.00 94.06 99 GLY A N 1
ATOM 822 C CA . GLY A 1 99 ? -18.013 2.872 3.250 1.00 94.06 99 GLY A CA 1
ATOM 823 C C . GLY A 1 99 ? -17.340 1.586 2.767 1.00 94.06 99 GLY A C 1
ATOM 824 O O . GLY A 1 99 ? -16.119 1.485 2.640 1.00 94.06 99 GLY A O 1
ATOM 825 N N . LYS A 1 100 ? -18.156 0.556 2.533 1.00 93.94 100 LYS A N 1
ATOM 826 C CA . LYS A 1 100 ? -17.684 -0.684 1.909 1.00 93.94 100 LYS A CA 1
ATOM 827 C C . LYS A 1 100 ? -17.518 -0.452 0.410 1.00 93.94 100 LYS A C 1
ATOM 829 O O . LYS A 1 100 ? -18.452 0.020 -0.227 1.00 93.94 100 LYS A O 1
ATOM 834 N N . ASP A 1 101 ? -16.373 -0.850 -0.122 1.00 94.75 101 ASP A N 1
ATOM 835 C CA . ASP A 1 101 ? -16.063 -0.851 -1.550 1.00 94.75 101 ASP A CA 1
ATOM 836 C C . ASP A 1 101 ? -15.297 -2.147 -1.857 1.00 94.75 101 ASP A C 1
ATOM 838 O O . ASP A 1 101 ? -14.490 -2.624 -1.056 1.00 94.75 101 ASP A O 1
ATOM 842 N N . ASP A 1 102 ? -15.604 -2.746 -2.995 1.00 95.44 102 ASP A N 1
ATOM 843 C CA . ASP A 1 102 ? -15.078 -4.006 -3.516 1.00 95.44 102 ASP A CA 1
ATOM 844 C C . ASP A 1 102 ? -13.585 -3.945 -3.891 1.00 95.44 102 ASP A C 1
ATOM 846 O O . ASP A 1 102 ? -12.920 -4.983 -4.019 1.00 95.44 102 ASP A O 1
ATOM 850 N N . LYS A 1 103 ? -13.016 -2.737 -3.968 1.00 95.56 103 LYS A N 1
ATOM 851 C CA . LYS A 1 103 ? -11.573 -2.503 -4.078 1.00 95.56 103 LYS A CA 1
ATOM 852 C C . LYS A 1 103 ? -10.846 -2.683 -2.747 1.00 95.56 103 LYS A C 1
ATOM 854 O O . LYS A 1 103 ? -9.636 -2.893 -2.765 1.00 95.56 103 LYS A O 1
ATOM 859 N N . LEU A 1 104 ? -11.527 -2.585 -1.602 1.00 96.94 104 LEU A N 1
ATOM 860 C CA . LEU A 1 104 ? -10.890 -2.706 -0.288 1.00 96.94 104 LEU A CA 1
ATOM 861 C C . LEU A 1 104 ? -10.666 -4.180 0.060 1.00 96.94 104 LEU A C 1
ATOM 863 O O . LEU A 1 104 ? -11.610 -4.966 0.098 1.00 96.94 104 LEU A O 1
ATOM 867 N N . GLU A 1 105 ? -9.429 -4.548 0.383 1.00 97.00 105 GLU A N 1
ATOM 868 C CA . GLU A 1 105 ? -9.072 -5.939 0.656 1.00 97.00 105 GLU A CA 1
ATOM 869 C C . GLU A 1 105 ? -8.078 -6.061 1.812 1.00 97.00 105 GLU A C 1
ATOM 871 O O . GLU A 1 105 ? -7.163 -5.252 1.961 1.00 97.00 105 GLU A O 1
ATOM 876 N N . LEU A 1 106 ? -8.254 -7.073 2.658 1.00 95.12 106 LEU A N 1
ATOM 877 C CA . LEU A 1 106 ? -7.318 -7.384 3.733 1.00 95.12 106 LEU A CA 1
ATOM 878 C C . LEU A 1 106 ? -6.381 -8.502 3.276 1.00 95.12 106 LEU A C 1
ATOM 880 O O . LEU A 1 106 ? -6.811 -9.647 3.171 1.00 95.12 106 LEU A O 1
ATOM 884 N N . ASP A 1 107 ? -5.102 -8.180 3.094 1.00 94.00 107 ASP A N 1
ATOM 885 C CA . ASP A 1 107 ? -4.062 -9.174 2.829 1.00 94.00 107 ASP A CA 1
ATOM 886 C C . ASP A 1 107 ? -2.772 -8.803 3.569 1.00 94.00 107 ASP A C 1
ATOM 888 O O . ASP A 1 107 ? -1.935 -8.024 3.105 1.00 94.00 107 ASP A O 1
ATOM 892 N N . ALA A 1 108 ? -2.613 -9.382 4.759 1.00 88.38 108 ALA A N 1
ATOM 893 C CA . ALA A 1 108 ? -1.443 -9.164 5.600 1.00 88.38 108 ALA A CA 1
ATOM 894 C C . ALA A 1 108 ? -0.152 -9.741 4.989 1.00 88.38 108 ALA A C 1
ATOM 896 O O . ALA A 1 108 ? 0.936 -9.275 5.331 1.00 88.38 108 ALA A O 1
ATOM 897 N N . SER A 1 109 ? -0.247 -10.725 4.083 1.00 87.31 109 SER A N 1
ATOM 898 C CA . SER A 1 109 ? 0.915 -11.431 3.526 1.00 87.31 109 SER A CA 1
ATOM 899 C C . SER A 1 109 ? 1.761 -10.555 2.599 1.00 87.31 109 SER A C 1
ATOM 901 O O . SER A 1 109 ? 2.962 -10.781 2.452 1.00 87.31 109 SER A O 1
ATOM 903 N N . LEU A 1 110 ? 1.163 -9.502 2.033 1.00 87.06 110 LEU A N 1
ATOM 904 C CA . LEU A 1 110 ? 1.859 -8.538 1.184 1.00 87.06 110 LEU A CA 1
ATOM 905 C C . LEU A 1 110 ? 2.841 -7.664 1.972 1.00 87.06 110 LEU A C 1
ATOM 907 O O . LEU A 1 110 ? 3.756 -7.084 1.389 1.00 87.06 110 LEU A O 1
ATOM 911 N N . PHE A 1 111 ? 2.678 -7.554 3.292 1.00 84.81 111 PHE A N 1
ATOM 912 C CA . PHE A 1 111 ? 3.431 -6.620 4.119 1.00 84.81 111 PHE A CA 1
ATOM 913 C C . PHE A 1 111 ? 4.579 -7.302 4.854 1.00 84.81 111 PHE A C 1
ATOM 915 O O . PHE A 1 111 ? 4.381 -8.116 5.752 1.00 84.81 111 PHE A O 1
ATOM 922 N N . ASN A 1 112 ? 5.804 -6.856 4.582 1.00 76.00 112 ASN A N 1
ATOM 923 C CA . ASN A 1 112 ? 6.959 -7.235 5.387 1.00 76.00 112 ASN A CA 1
ATOM 924 C C . ASN A 1 112 ? 7.045 -6.347 6.644 1.00 76.00 112 ASN A C 1
ATOM 926 O O . ASN A 1 112 ? 7.689 -5.297 6.636 1.00 76.00 112 ASN A O 1
ATOM 930 N N . CYS A 1 113 ? 6.330 -6.712 7.713 1.00 67.44 113 CYS A N 1
ATOM 931 C CA . CYS A 1 113 ? 6.269 -5.921 8.946 1.00 67.44 113 CYS A CA 1
ATOM 932 C C . CYS A 1 113 ? 7.048 -6.558 10.098 1.00 67.44 113 CYS A C 1
ATOM 934 O O . CYS A 1 113 ? 6.542 -7.403 10.831 1.00 67.44 113 CYS A O 1
ATOM 936 N N . ASN A 1 114 ? 8.257 -6.043 10.329 1.00 66.00 114 ASN A N 1
ATOM 937 C CA . ASN A 1 114 ? 9.097 -6.443 11.459 1.00 66.00 114 ASN A CA 1
ATOM 938 C C . ASN A 1 114 ? 8.704 -5.781 12.790 1.00 66.00 114 ASN A C 1
ATOM 940 O O . ASN A 1 114 ? 9.251 -6.154 13.825 1.00 66.00 114 ASN A O 1
ATOM 944 N N . ASN A 1 115 ? 7.768 -4.827 12.802 1.00 76.81 115 ASN A N 1
ATOM 945 C CA . ASN A 1 115 ? 7.364 -4.073 13.997 1.00 76.81 115 ASN A CA 1
ATOM 946 C C . ASN A 1 115 ? 6.012 -4.541 14.556 1.00 76.81 115 ASN A C 1
ATOM 948 O O . ASN A 1 115 ? 5.252 -5.226 13.872 1.00 76.81 115 ASN A O 1
ATOM 952 N N . ASN A 1 116 ? 5.739 -4.198 15.818 1.00 80.38 116 ASN A N 1
ATOM 953 C CA . ASN A 1 116 ? 4.422 -4.400 16.420 1.00 80.38 116 ASN A CA 1
ATOM 954 C C . ASN A 1 116 ? 3.435 -3.336 15.904 1.00 80.38 116 ASN A C 1
ATOM 956 O O . ASN A 1 116 ? 3.812 -2.173 15.755 1.00 80.38 116 ASN A O 1
ATOM 960 N N . TYR A 1 117 ? 2.195 -3.721 15.637 1.00 82.25 117 TYR A N 1
ATOM 961 C CA . TYR A 1 117 ? 1.108 -2.860 15.177 1.00 82.25 117 TYR A CA 1
ATOM 962 C C . TYR A 1 117 ? -0.242 -3.402 15.660 1.00 82.25 117 TYR A C 1
ATOM 964 O O . TYR A 1 117 ? -0.338 -4.555 16.079 1.00 82.25 117 TYR A O 1
ATOM 972 N N . ILE A 1 118 ? -1.281 -2.563 15.606 1.00 85.94 118 ILE A N 1
ATOM 973 C CA . ILE A 1 118 ? -2.653 -2.959 15.946 1.00 85.94 118 ILE A CA 1
ATOM 974 C C . ILE A 1 118 ? -3.197 -3.837 14.812 1.00 85.94 118 ILE A C 1
ATOM 976 O O . ILE A 1 118 ? -3.411 -3.368 13.690 1.00 85.94 118 ILE A O 1
ATOM 980 N N . GLU A 1 119 ? -3.380 -5.118 15.113 1.00 88.81 119 GLU A N 1
ATOM 981 C CA . GLU A 1 119 ? -3.937 -6.116 14.204 1.00 88.81 119 GLU A CA 1
ATOM 982 C C . GLU A 1 119 ? -5.442 -5.901 14.049 1.00 88.81 119 GLU A C 1
ATOM 984 O O . GLU A 1 119 ? -5.966 -5.818 12.937 1.00 88.81 119 GLU A O 1
ATOM 989 N N . ASP A 1 120 ? -6.135 -5.741 15.173 1.00 90.62 120 ASP A N 1
ATOM 990 C CA . ASP A 1 120 ? -7.567 -5.502 15.203 1.00 90.62 120 ASP A CA 1
ATOM 991 C C . ASP A 1 120 ? -7.974 -4.657 16.416 1.00 90.62 120 ASP A C 1
ATOM 993 O O . ASP A 1 120 ? -7.212 -4.462 17.363 1.00 90.62 120 ASP A O 1
ATOM 997 N N . TYR A 1 121 ? -9.197 -4.139 16.392 1.00 86.94 121 TYR A N 1
ATOM 998 C CA . TYR A 1 121 ? -9.810 -3.497 17.541 1.00 86.94 121 TYR A CA 1
ATOM 999 C C . TYR A 1 121 ? -11.311 -3.781 17.628 1.00 86.94 121 TYR A C 1
ATOM 1001 O O . TYR A 1 121 ? -11.993 -4.066 16.631 1.00 86.94 121 TYR A O 1
ATOM 1009 N N . LYS A 1 122 ? -11.840 -3.648 18.846 1.00 84.75 122 LYS A N 1
ATOM 1010 C CA . LYS A 1 122 ? -13.274 -3.638 19.133 1.00 84.75 122 LYS A CA 1
ATOM 1011 C C . LYS A 1 122 ? -13.608 -2.437 20.007 1.00 84.75 122 LYS A C 1
ATOM 1013 O O . LYS A 1 122 ? -12.924 -2.179 20.995 1.00 84.75 122 LYS A O 1
ATOM 1018 N N . LEU A 1 123 ? -14.664 -1.727 19.624 1.00 81.81 123 LEU A N 1
ATOM 1019 C CA . LEU A 1 123 ? -15.245 -0.638 20.398 1.00 81.81 123 LEU A CA 1
ATOM 1020 C C . LEU A 1 123 ? -16.603 -1.099 20.913 1.00 81.81 123 LEU A C 1
ATOM 1022 O O . LEU A 1 123 ? -17.435 -1.549 20.124 1.00 81.81 123 LEU A O 1
ATOM 1026 N N . GLU A 1 124 ? -16.826 -0.981 22.214 1.00 79.94 124 GLU A N 1
ATOM 1027 C CA . GLU A 1 124 ? -18.127 -1.226 22.829 1.00 79.94 124 GLU A CA 1
ATOM 1028 C C . GLU A 1 124 ? -18.595 0.056 23.506 1.00 79.94 124 GLU A C 1
ATOM 1030 O O . GLU A 1 124 ? -17.869 0.663 24.288 1.00 79.94 124 GLU A O 1
ATOM 1035 N N . ILE A 1 125 ? -19.798 0.509 23.152 1.00 78.69 125 ILE A N 1
ATOM 1036 C CA . ILE A 1 125 ? -20.396 1.708 23.736 1.00 78.69 125 ILE A CA 1
ATOM 1037 C C . ILE A 1 125 ? -21.474 1.248 24.704 1.00 78.69 125 ILE A C 1
ATOM 1039 O O . ILE A 1 125 ? -22.492 0.690 24.284 1.00 78.69 125 ILE A O 1
ATOM 1043 N N . HIS A 1 126 ? -21.287 1.533 25.987 1.00 77.88 126 HIS A N 1
ATOM 1044 C CA . HIS A 1 126 ? -22.287 1.238 27.001 1.00 77.88 126 HIS A CA 1
ATOM 1045 C C . HIS A 1 126 ? -23.120 2.491 27.251 1.00 77.88 126 HIS A C 1
ATOM 1047 O O . HIS A 1 126 ? -22.620 3.545 27.644 1.00 77.88 126 HIS A O 1
ATOM 1053 N N . LYS A 1 127 ? -24.422 2.379 26.989 1.00 68.56 127 LYS A N 1
ATOM 1054 C CA . LYS A 1 127 ? -25.400 3.432 27.268 1.00 68.56 127 LYS A CA 1
ATOM 1055 C C . LYS A 1 127 ? -26.031 3.155 28.631 1.00 68.56 127 LYS A C 1
ATOM 1057 O O . LYS A 1 127 ? -27.098 2.556 28.704 1.00 68.56 127 LYS A O 1
ATOM 1062 N N . GLN A 1 128 ? -25.332 3.530 29.699 1.00 73.38 128 GLN A N 1
ATOM 1063 C CA . GLN A 1 128 ? -25.905 3.619 31.047 1.00 73.38 128 GLN A CA 1
ATOM 1064 C C . GLN A 1 128 ? -26.160 5.100 31.387 1.00 73.38 128 GLN A C 1
ATOM 1066 O O . GLN A 1 128 ? -26.259 5.927 30.480 1.00 73.38 128 GLN A O 1
ATOM 1071 N N . THR A 1 129 ? -26.277 5.456 32.671 1.00 59.91 129 THR A N 1
ATOM 1072 C CA . THR A 1 129 ? -26.389 6.855 33.138 1.00 59.91 129 THR A CA 1
ATOM 1073 C C . THR A 1 129 ? -25.244 7.746 32.645 1.00 59.91 129 THR A C 1
ATOM 1075 O O . THR A 1 129 ? -25.429 8.951 32.508 1.00 59.91 129 THR A O 1
ATOM 1078 N N . GLN A 1 130 ? -24.094 7.154 32.311 1.00 62.31 130 GLN A N 1
ATOM 1079 C CA . GLN A 1 130 ? -23.004 7.790 31.578 1.00 62.31 130 GLN A CA 1
ATOM 1080 C C . GLN A 1 130 ? -22.634 6.953 30.347 1.00 62.31 130 GLN A C 1
ATOM 1082 O O . GLN A 1 130 ? -22.725 5.723 30.367 1.00 62.31 130 GLN A O 1
ATOM 1087 N N . LYS A 1 131 ? -22.229 7.622 29.259 1.00 66.81 131 LYS A N 1
ATOM 1088 C CA . LYS A 1 131 ? -21.708 6.954 28.059 1.00 66.81 131 LYS A CA 1
ATOM 1089 C C . LYS A 1 131 ? -20.253 6.572 28.310 1.00 66.81 131 LYS A C 1
ATOM 1091 O O . LYS A 1 131 ? -19.395 7.449 28.336 1.00 66.81 131 LYS A O 1
ATOM 1096 N N . THR A 1 132 ? -19.978 5.282 28.452 1.00 70.38 132 THR A N 1
ATOM 1097 C CA . THR A 1 132 ? -18.606 4.761 28.485 1.00 70.38 132 THR A CA 1
ATOM 1098 C C . THR A 1 132 ? -18.266 4.085 27.158 1.00 70.38 132 THR A C 1
ATOM 1100 O O . THR A 1 132 ? -19.149 3.572 26.460 1.00 70.38 132 THR A O 1
ATOM 1103 N N . ILE A 1 133 ? -16.983 4.129 26.788 1.00 72.75 133 ILE A N 1
ATOM 1104 C CA . ILE A 1 133 ? -16.445 3.461 25.601 1.00 72.75 133 ILE A CA 1
ATOM 1105 C C . ILE A 1 133 ? -15.332 2.526 26.054 1.00 72.75 133 ILE A C 1
ATOM 1107 O O . ILE A 1 133 ? -14.296 2.984 26.536 1.00 72.75 133 ILE A O 1
ATOM 1111 N N . ASP A 1 134 ? -15.532 1.233 25.833 1.00 76.69 134 ASP A N 1
ATOM 1112 C CA . ASP A 1 134 ? -14.504 0.223 26.030 1.00 76.69 134 ASP A CA 1
ATOM 1113 C C . ASP A 1 134 ? -13.745 0.019 24.715 1.00 76.69 134 ASP A C 1
ATOM 1115 O O . ASP A 1 134 ? -14.329 -0.279 23.667 1.00 76.69 134 ASP A O 1
ATOM 1119 N N . ILE A 1 135 ? -12.423 0.200 24.772 1.00 77.56 135 ILE A N 1
ATOM 1120 C CA . ILE A 1 135 ? -11.515 0.048 23.633 1.00 77.56 135 ILE A CA 1
ATOM 1121 C C . ILE A 1 135 ? -10.655 -1.190 23.863 1.00 77.56 135 ILE A C 1
ATOM 1123 O O . ILE A 1 135 ? -9.757 -1.194 24.703 1.00 77.56 135 ILE A O 1
ATOM 1127 N N . ASN A 1 136 ? -10.903 -2.229 23.072 1.00 80.81 136 ASN A N 1
ATOM 1128 C CA . ASN A 1 136 ? -10.104 -3.447 23.071 1.00 80.81 136 ASN A CA 1
ATOM 1129 C C . ASN A 1 136 ? -9.169 -3.427 21.863 1.00 80.81 136 ASN A C 1
ATOM 1131 O O . ASN A 1 136 ? -9.640 -3.372 20.726 1.00 80.81 136 ASN A O 1
ATOM 1135 N N . LEU A 1 137 ? -7.859 -3.463 22.112 1.00 82.00 137 LEU A N 1
ATOM 1136 C CA . LEU A 1 137 ? -6.825 -3.454 21.077 1.00 82.00 137 LEU A CA 1
ATOM 1137 C C . LEU A 1 137 ? -6.147 -4.821 21.004 1.00 82.00 137 LEU A C 1
ATOM 1139 O O . LEU A 1 137 ? -5.643 -5.326 22.006 1.00 82.00 137 LEU A O 1
ATOM 1143 N N . GLU A 1 138 ? -6.107 -5.388 19.805 1.00 84.44 138 GLU A N 1
ATOM 1144 C CA . GLU A 1 138 ? -5.333 -6.576 19.477 1.00 84.44 138 GLU A CA 1
ATOM 1145 C C . GLU A 1 138 ? -4.116 -6.158 18.657 1.00 84.44 138 GLU A C 1
ATOM 1147 O O . GLU A 1 138 ? -4.211 -5.346 17.739 1.00 84.44 138 GLU A O 1
ATOM 1152 N N . PHE A 1 139 ? -2.959 -6.720 18.976 1.00 83.69 139 PHE A N 1
ATOM 1153 C CA . PHE A 1 139 ? -1.701 -6.401 18.317 1.00 83.69 139 PHE A CA 1
ATOM 1154 C C . PHE A 1 139 ? -1.107 -7.652 17.671 1.00 83.69 139 PHE A C 1
ATOM 1156 O O . PHE A 1 139 ? -1.278 -8.762 18.177 1.00 83.69 139 PHE A O 1
ATOM 1163 N N . ASN A 1 140 ? -0.355 -7.476 16.585 1.00 83.19 140 ASN A N 1
ATOM 1164 C CA . ASN A 1 140 ? 0.181 -8.601 15.817 1.00 83.19 140 ASN A CA 1
ATOM 1165 C C . ASN A 1 140 ? 1.273 -9.389 16.569 1.00 83.19 140 ASN A C 1
ATOM 1167 O O . ASN A 1 140 ? 1.402 -10.598 16.377 1.00 83.19 140 ASN A O 1
ATOM 1171 N N . LYS A 1 141 ? 2.078 -8.743 17.427 1.00 80.50 141 LYS A N 1
ATOM 1172 C CA . LYS A 1 141 ? 3.102 -9.433 18.228 1.00 80.50 141 LYS A CA 1
ATOM 1173 C C . LYS A 1 141 ? 2.642 -9.610 19.660 1.00 80.50 141 LYS A C 1
ATOM 1175 O O . LYS A 1 141 ? 2.504 -8.638 20.368 1.00 80.50 141 LYS A O 1
ATOM 1180 N N . ARG A 1 142 ? 2.593 -10.837 20.175 1.00 68.56 142 ARG A N 1
ATOM 1181 C CA . ARG A 1 142 ? 2.133 -11.118 21.554 1.00 68.56 142 ARG A CA 1
ATOM 1182 C C . ARG A 1 142 ? 3.053 -10.625 22.687 1.00 68.56 142 ARG A C 1
ATOM 1184 O O . ARG A 1 142 ? 2.695 -10.756 23.855 1.00 68.56 142 ARG A O 1
ATOM 1191 N N . ASN A 1 143 ? 4.240 -10.096 22.378 1.00 67.50 143 ASN A N 1
ATOM 1192 C CA . ASN A 1 143 ? 5.197 -9.617 23.377 1.00 67.50 143 ASN A CA 1
ATOM 1193 C C . ASN A 1 143 ? 5.315 -8.086 23.345 1.00 67.50 143 ASN A C 1
ATOM 1195 O O . ASN A 1 143 ? 6.011 -7.523 22.500 1.00 67.50 143 ASN A O 1
ATOM 1199 N N . TYR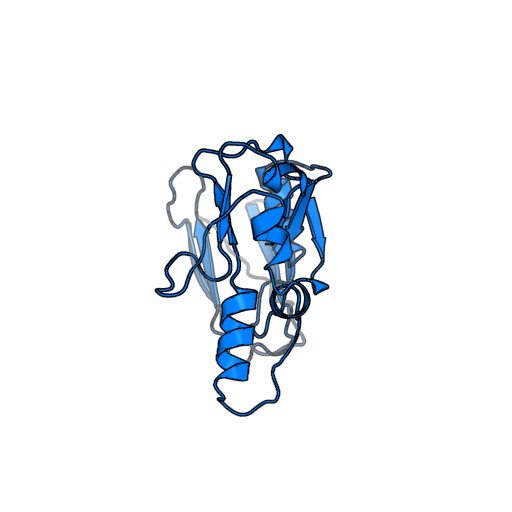 A 1 144 ? 4.657 -7.439 24.310 1.00 65.25 144 TYR A N 1
ATOM 1200 C CA . TYR A 1 144 ? 4.581 -5.979 24.439 1.00 65.25 144 TYR A CA 1
ATOM 1201 C C . TYR A 1 144 ? 5.563 -5.388 25.455 1.00 65.25 144 TYR A C 1
ATOM 1203 O O . TYR A 1 144 ? 5.523 -4.184 25.684 1.00 65.25 144 TYR A O 1
ATOM 1211 N N . LYS A 1 145 ? 6.434 -6.204 26.075 1.00 59.66 145 LYS A N 1
ATOM 1212 C CA . LYS A 1 145 ? 7.286 -5.803 27.218 1.00 59.66 145 LYS A CA 1
ATOM 1213 C C . LYS A 1 145 ? 8.112 -4.538 26.988 1.00 59.66 145 LYS A C 1
ATOM 1215 O O . LYS A 1 145 ? 8.412 -3.835 27.943 1.00 59.66 145 LYS A O 1
ATOM 1220 N N . ASN A 1 146 ? 8.457 -4.259 25.734 1.00 62.47 146 ASN A N 1
ATOM 1221 C CA . ASN A 1 146 ? 9.334 -3.154 25.353 1.00 62.47 146 ASN A CA 1
ATOM 1222 C C . ASN A 1 146 ? 8.592 -2.018 24.630 1.00 62.47 146 ASN A C 1
ATOM 1224 O O . ASN A 1 146 ? 9.240 -1.157 24.043 1.00 62.47 146 ASN A O 1
ATOM 1228 N N . TYR A 1 147 ? 7.256 -2.028 24.618 1.00 62.72 147 TYR A N 1
ATOM 1229 C CA . TYR A 1 147 ? 6.460 -1.014 23.931 1.00 62.72 147 TYR A CA 1
ATOM 1230 C C . TYR A 1 147 ? 5.700 -0.146 24.936 1.00 62.72 147 TYR A C 1
ATOM 1232 O O . TYR A 1 147 ? 4.786 -0.607 25.623 1.00 62.72 147 TYR A O 1
ATOM 1240 N N . THR A 1 148 ? 6.038 1.139 24.975 1.00 64.88 148 THR A N 1
ATOM 1241 C CA . THR A 1 148 ? 5.210 2.182 25.586 1.00 64.88 148 THR A CA 1
ATOM 1242 C C . THR A 1 148 ? 4.112 2.575 24.604 1.00 64.88 148 THR A C 1
ATOM 1244 O O . THR A 1 148 ? 4.382 2.777 23.421 1.00 64.88 148 THR A O 1
ATOM 1247 N N . HIS A 1 149 ? 2.873 2.677 25.081 1.00 68.19 149 HIS A N 1
ATOM 1248 C CA . HIS A 1 149 ? 1.738 3.051 24.245 1.00 68.19 149 HIS A CA 1
ATOM 1249 C C . HIS A 1 149 ? 1.066 4.300 24.813 1.00 68.19 149 HIS A C 1
ATOM 1251 O O . HIS A 1 149 ? 0.781 4.379 26.010 1.00 68.19 149 HIS A O 1
ATOM 1257 N N . THR A 1 150 ? 0.767 5.250 23.936 1.00 68.44 150 THR A N 1
ATOM 1258 C CA . THR A 1 150 ? -0.018 6.442 24.264 1.00 68.44 150 THR A CA 1
ATOM 1259 C C . THR A 1 150 ? -1.334 6.353 23.510 1.00 68.44 150 THR A C 1
ATOM 1261 O O . THR A 1 150 ? -1.339 6.205 22.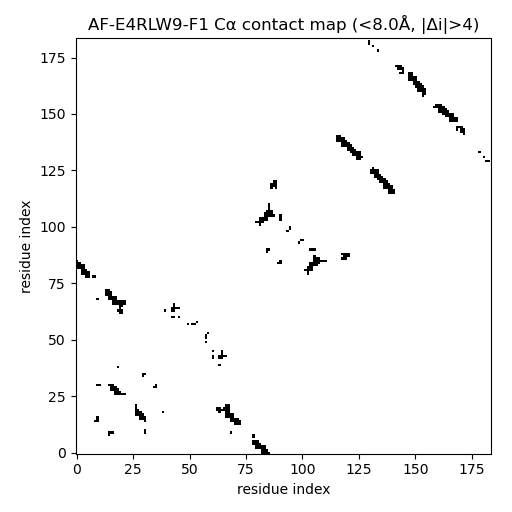286 1.00 68.44 150 THR A O 1
ATOM 1264 N N . ILE A 1 151 ? -2.450 6.404 24.238 1.00 70.56 151 ILE A N 1
ATOM 1265 C CA . ILE A 1 151 ? -3.780 6.488 23.632 1.00 70.56 151 ILE A CA 1
ATOM 1266 C C . ILE A 1 151 ? -4.219 7.944 23.675 1.00 70.56 151 ILE A C 1
ATOM 1268 O O . ILE A 1 151 ? -4.349 8.526 24.751 1.00 70.56 151 ILE A O 1
ATOM 1272 N N . ILE A 1 152 ? -4.479 8.492 22.490 1.00 69.88 152 ILE A N 1
ATOM 1273 C CA . ILE A 1 152 ? -4.989 9.847 22.301 1.00 69.88 152 ILE A CA 1
ATOM 1274 C C . ILE A 1 152 ? -6.361 9.735 21.642 1.00 69.88 152 ILE A C 1
ATOM 1276 O O . ILE A 1 152 ? -6.475 9.184 20.545 1.00 69.88 152 ILE A O 1
ATOM 1280 N N . ILE A 1 153 ? -7.394 10.267 22.294 1.00 71.94 153 ILE A N 1
ATOM 1281 C CA . ILE A 1 153 ? -8.725 10.422 21.701 1.00 71.94 153 IL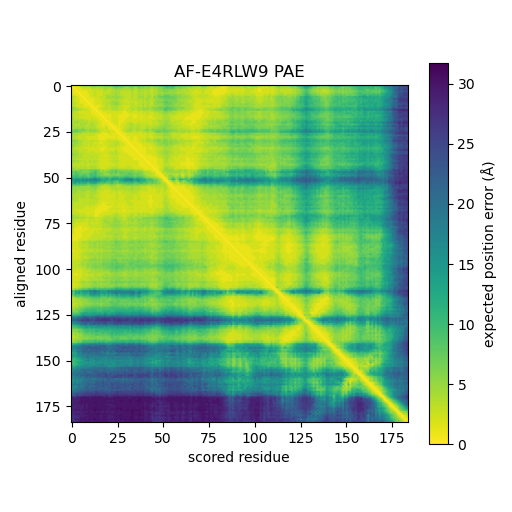E A CA 1
ATOM 1282 C C . ILE A 1 153 ? -8.888 11.890 21.345 1.00 71.94 153 ILE A C 1
ATOM 1284 O O . ILE A 1 153 ? -8.720 12.773 22.190 1.00 71.94 153 ILE A O 1
ATOM 1288 N N . LYS A 1 154 ? -9.208 12.136 20.077 1.00 73.38 154 LYS A N 1
ATOM 1289 C CA . LYS A 1 154 ? -9.470 13.470 19.552 1.00 73.38 154 LYS A CA 1
ATOM 1290 C C . LYS A 1 154 ? -10.924 13.579 19.143 1.00 73.38 154 LYS A C 1
ATOM 1292 O O . LYS A 1 154 ? -11.483 12.629 18.597 1.00 73.38 154 LYS A O 1
ATOM 1297 N N . ASP A 1 155 ? -11.492 14.745 19.390 1.00 72.44 155 ASP A N 1
ATOM 1298 C CA . ASP A 1 155 ? -12.740 15.144 18.767 1.00 72.44 155 ASP A CA 1
ATOM 1299 C C . ASP A 1 155 ? -12.463 15.431 17.284 1.00 72.44 155 ASP A C 1
ATOM 1301 O O . ASP A 1 155 ? -11.507 16.130 16.941 1.00 72.44 155 ASP A O 1
ATOM 1305 N N . LEU A 1 156 ? -13.262 14.825 16.407 1.00 67.56 156 LEU A N 1
ATOM 1306 C CA . LEU A 1 156 ? -13.110 14.921 14.956 1.00 67.56 156 LEU A CA 1
ATOM 1307 C C . LEU A 1 156 ? -13.384 16.336 14.442 1.00 67.56 156 LEU A C 1
ATOM 1309 O O . LEU A 1 156 ? -12.740 16.747 13.481 1.00 67.56 156 LEU A O 1
ATOM 1313 N N . GLU A 1 157 ? -14.303 17.073 15.067 1.00 72.38 157 GLU A N 1
ATOM 1314 C CA . GLU A 1 157 ? -14.715 18.395 14.580 1.00 72.38 157 GLU A CA 1
ATOM 1315 C C . GLU A 1 157 ? -13.733 19.490 14.995 1.00 72.38 157 GLU A C 1
ATOM 1317 O O . GLU A 1 157 ? -13.402 20.375 14.208 1.00 72.38 157 GLU A O 1
ATOM 1322 N N . SER A 1 158 ? -13.236 19.416 16.228 1.00 70.00 158 SER A N 1
ATOM 1323 C CA . SER A 1 158 ? -12.385 20.458 16.802 1.00 70.00 158 SER A CA 1
ATOM 1324 C C . SER A 1 158 ? -10.889 20.127 16.782 1.00 70.00 158 SER A C 1
ATOM 1326 O O . SER A 1 158 ? -10.071 20.983 17.111 1.00 70.00 158 SER A O 1
ATOM 1328 N N . ALA A 1 159 ? -10.517 18.887 16.434 1.00 65.88 159 ALA A N 1
ATOM 1329 C CA . ALA A 1 159 ? -9.171 18.320 16.588 1.00 65.88 159 ALA A CA 1
ATOM 1330 C C . ALA A 1 159 ? -8.601 18.400 18.022 1.00 65.88 159 ALA A C 1
ATOM 1332 O O . ALA A 1 159 ? -7.431 18.064 18.246 1.00 65.88 159 ALA A O 1
ATOM 1333 N N . ASN A 1 160 ? -9.423 18.800 18.998 1.00 74.62 160 ASN A N 1
ATOM 1334 C CA . ASN A 1 160 ? -9.040 18.906 20.394 1.00 74.62 160 ASN A CA 1
ATOM 1335 C C . ASN A 1 160 ? -8.797 17.516 20.979 1.00 74.62 160 ASN A C 1
ATOM 1337 O O . ASN A 1 160 ? -9.512 16.554 20.686 1.00 74.62 160 ASN A O 1
ATOM 1341 N N . ILE A 1 161 ? -7.786 17.417 21.839 1.00 70.00 161 ILE A N 1
ATOM 1342 C CA . ILE A 1 161 ? -7.526 16.204 22.607 1.00 70.00 161 ILE A CA 1
ATOM 1343 C C . ILE A 1 161 ? -8.550 16.147 23.737 1.00 70.00 161 ILE A C 1
ATOM 1345 O O . ILE A 1 161 ? -8.532 16.974 24.644 1.00 70.00 161 ILE A O 1
ATOM 1349 N N . VAL A 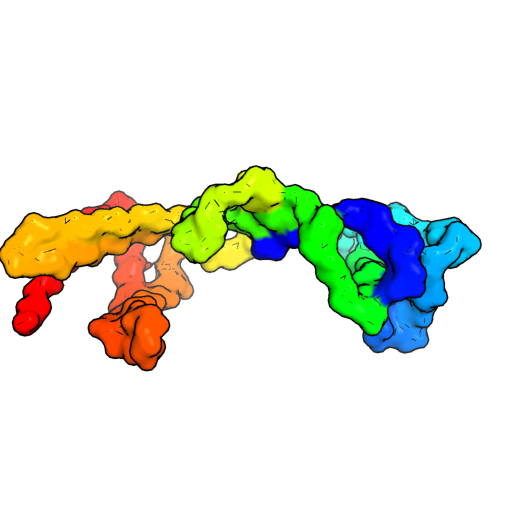1 162 ? -9.442 15.164 23.670 1.00 73.44 162 VAL A N 1
ATOM 1350 C CA . VAL A 1 162 ? -10.484 14.924 24.682 1.00 73.44 162 VAL A CA 1
ATOM 1351 C C . VAL A 1 162 ? -10.017 13.917 25.732 1.00 73.44 162 VAL A C 1
ATOM 1353 O O . VAL A 1 162 ? -10.584 13.837 26.817 1.00 73.44 162 VAL A O 1
ATOM 1356 N N . TYR A 1 163 ? -8.977 13.142 25.415 1.00 66.88 163 TYR A N 1
ATOM 1357 C CA . TYR A 1 163 ? -8.353 12.188 26.324 1.00 66.88 163 TYR A CA 1
ATOM 1358 C C . TYR A 1 163 ? -6.910 11.913 25.897 1.00 66.88 163 TYR A C 1
ATOM 1360 O O . TYR A 1 163 ? -6.654 11.601 24.732 1.00 66.88 163 TYR A O 1
ATOM 1368 N N . ASP A 1 164 ? -5.988 11.980 26.854 1.00 66.31 164 ASP A N 1
ATOM 1369 C CA . ASP A 1 164 ? -4.584 11.608 26.693 1.00 66.31 164 ASP A CA 1
ATOM 1370 C C . ASP A 1 164 ? -4.159 10.773 27.898 1.00 66.31 164 ASP A C 1
ATOM 1372 O O . ASP A 1 164 ? -4.229 11.225 29.046 1.00 66.31 164 ASP A O 1
ATOM 1376 N N . LYS A 1 165 ? -3.766 9.522 27.649 1.00 65.06 165 LYS A N 1
ATOM 1377 C CA . LYS A 1 165 ? -3.248 8.651 28.699 1.00 65.06 165 LYS A CA 1
ATOM 1378 C C . LYS A 1 165 ? -2.148 7.744 28.175 1.00 65.06 165 LYS A C 1
ATOM 1380 O O . LYS A 1 165 ? -2.329 6.983 27.222 1.00 65.06 165 LYS A O 1
ATOM 1385 N N . ASN A 1 166 ? -1.036 7.744 28.902 1.00 57.59 166 ASN A N 1
ATOM 1386 C CA . ASN A 1 166 ? -0.006 6.724 28.769 1.00 57.59 166 ASN A CA 1
ATOM 1387 C C . ASN A 1 166 ? -0.487 5.421 29.410 1.00 57.59 166 ASN A C 1
ATOM 1389 O O . ASN A 1 166 ? -0.867 5.393 30.584 1.00 57.59 166 ASN A O 1
ATOM 1393 N N . ILE A 1 167 ? -0.470 4.337 28.638 1.00 61.50 167 ILE A N 1
ATOM 1394 C CA . ILE A 1 167 ? -0.863 3.010 29.103 1.00 61.50 167 ILE A CA 1
ATOM 1395 C C . ILE A 1 167 ? 0.351 2.093 29.030 1.00 61.50 167 ILE A C 1
ATOM 1397 O O . ILE A 1 167 ? 0.893 1.811 27.962 1.00 61.50 167 ILE A O 1
ATOM 1401 N N . ASN A 1 168 ? 0.746 1.587 30.195 1.00 52.25 168 ASN A N 1
ATOM 1402 C CA . ASN A 1 168 ? 1.736 0.527 30.304 1.00 52.25 168 ASN A CA 1
ATOM 1403 C C . ASN A 1 168 ? 1.001 -0.816 30.305 1.00 52.25 168 ASN A C 1
ATOM 1405 O O . ASN A 1 168 ? 0.323 -1.157 31.275 1.00 52.25 168 ASN A O 1
ATOM 1409 N N . PHE A 1 169 ? 1.123 -1.583 29.222 1.00 55.12 169 PHE A N 1
ATOM 1410 C CA . PHE A 1 169 ? 0.571 -2.935 29.161 1.00 55.12 169 PHE A CA 1
ATOM 1411 C C . PHE A 1 169 ? 1.452 -3.883 29.988 1.00 55.12 169 PHE A C 1
ATOM 1413 O O . PHE A 1 169 ? 2.551 -4.256 29.580 1.00 55.12 169 PHE A O 1
ATOM 1420 N N . THR A 1 170 ? 0.986 -4.281 31.172 1.00 46.41 170 THR A N 1
ATOM 1421 C CA . THR A 1 170 ? 1.684 -5.249 32.028 1.00 46.41 170 THR A CA 1
ATOM 1422 C C . THR A 1 170 ? 1.391 -6.672 31.551 1.00 46.41 170 THR A C 1
ATOM 1424 O O . THR A 1 170 ? 0.415 -7.251 31.994 1.00 46.41 170 THR A O 1
ATOM 1427 N N . ASN A 1 171 ? 2.225 -7.206 30.652 1.00 42.47 171 ASN A N 1
ATOM 1428 C CA . ASN A 1 171 ? 2.345 -8.617 30.231 1.00 42.47 171 ASN A CA 1
ATOM 1429 C C . ASN A 1 171 ? 1.076 -9.435 29.906 1.00 42.47 171 ASN A C 1
ATOM 1431 O O . ASN A 1 171 ? 0.164 -9.612 30.704 1.00 42.47 171 ASN A O 1
ATOM 1435 N N . GLY A 1 172 ? 1.107 -10.045 28.717 1.00 44.09 172 GLY A N 1
ATOM 1436 C CA . GLY A 1 172 ? 0.069 -10.916 28.177 1.00 44.09 172 GLY A CA 1
ATOM 1437 C C . GLY A 1 172 ? -0.281 -12.099 29.077 1.00 44.09 172 GLY A C 1
ATOM 1438 O O . GLY A 1 172 ? 0.540 -12.983 29.303 1.00 44.09 172 GLY A O 1
ATOM 1439 N N . ASN A 1 173 ? -1.512 -12.068 29.577 1.00 33.81 173 ASN A N 1
ATOM 1440 C CA . ASN A 1 173 ? -2.511 -13.136 29.452 1.00 33.81 173 ASN A CA 1
ATOM 1441 C C . ASN A 1 173 ? -3.890 -12.659 29.937 1.00 33.81 173 ASN A C 1
ATOM 1443 O O . ASN A 1 173 ? -4.889 -13.248 29.551 1.00 33.81 173 ASN A O 1
ATOM 1447 N N . ASP A 1 174 ? -3.962 -11.539 30.665 1.00 35.62 174 ASP A N 1
ATOM 1448 C CA . ASP A 1 174 ? -5.219 -11.033 31.216 1.00 35.62 174 ASP A CA 1
ATOM 1449 C C . ASP A 1 174 ? -5.441 -9.553 30.880 1.00 35.62 174 ASP A C 1
ATOM 1451 O O . ASP A 1 174 ? -5.127 -8.653 31.660 1.00 35.62 174 ASP A O 1
ATOM 1455 N N . LEU A 1 175 ? -6.053 -9.282 29.726 1.00 39.16 175 LEU A N 1
ATOM 1456 C CA . LEU A 1 175 ? -6.772 -8.023 29.517 1.00 39.16 175 LEU A CA 1
ATOM 1457 C C . LEU A 1 175 ? -8.251 -8.231 29.867 1.00 39.16 175 LEU A C 1
ATOM 1459 O O . LEU A 1 175 ? -9.129 -8.242 29.015 1.00 39.16 175 LEU A O 1
ATOM 1463 N N . LYS A 1 176 ? -8.521 -8.377 31.168 1.00 35.00 176 LYS A N 1
ATOM 1464 C CA . LYS A 1 176 ? -9.766 -7.904 31.783 1.00 35.00 176 LYS A CA 1
ATOM 1465 C C . LYS A 1 176 ? -9.387 -6.792 32.747 1.00 35.00 176 LYS A C 1
ATOM 1467 O O . LYS A 1 176 ? -9.051 -7.054 33.898 1.00 35.00 176 LYS A O 1
ATOM 1472 N N . ARG A 1 177 ? -9.407 -5.543 32.290 1.00 36.03 177 ARG A N 1
ATOM 1473 C CA . ARG A 1 177 ? -9.374 -4.392 33.199 1.00 36.03 177 ARG A CA 1
ATOM 1474 C C . ARG A 1 177 ? -10.409 -3.372 32.766 1.00 36.03 177 ARG A C 1
ATOM 1476 O O . ARG A 1 177 ? -10.176 -2.578 31.865 1.00 36.03 177 ARG A O 1
ATOM 1483 N N . HIS A 1 178 ? -11.539 -3.437 33.464 1.00 35.38 178 HIS A N 1
ATOM 1484 C CA . HIS A 1 178 ? -12.551 -2.397 33.540 1.00 35.38 178 HIS A CA 1
ATOM 1485 C C . HIS A 1 178 ? -11.887 -1.080 33.947 1.00 35.38 178 HIS A C 1
ATOM 1487 O O . HIS A 1 178 ? -11.448 -0.913 35.087 1.00 35.38 178 HIS A O 1
ATOM 1493 N N . GLY A 1 179 ? -11.785 -0.154 33.001 1.00 32.25 179 GLY A N 1
ATOM 1494 C CA . GLY A 1 179 ? -11.542 1.244 33.303 1.00 32.25 179 GLY A CA 1
ATOM 1495 C C . GLY A 1 179 ? -12.885 1.914 33.542 1.00 32.25 179 GLY A C 1
ATOM 1496 O O . GLY A 1 179 ? -13.500 2.381 32.593 1.00 32.25 179 GLY A O 1
ATOM 1497 N N . ASN A 1 180 ? -13.348 1.964 34.791 1.00 27.59 180 ASN A N 1
ATOM 1498 C CA . ASN A 1 180 ? -14.474 2.828 35.138 1.00 27.59 180 ASN A CA 1
ATOM 1499 C C . ASN A 1 180 ? -14.015 4.280 34.975 1.00 27.59 180 ASN A C 1
ATOM 1501 O O . ASN A 1 180 ? -13.235 4.781 35.786 1.00 27.59 180 ASN A O 1
ATOM 1505 N N . TYR A 1 181 ? -14.473 4.937 33.913 1.00 35.75 181 TYR A N 1
ATOM 1506 C CA . TYR A 1 181 ? -14.391 6.384 33.785 1.00 35.75 181 TYR A CA 1
ATOM 1507 C C . TYR A 1 181 ? -15.757 6.966 34.126 1.00 35.75 181 TYR A C 1
ATOM 1509 O O . TYR A 1 181 ? -16.748 6.630 33.479 1.00 35.75 181 TYR A O 1
ATOM 1517 N N . ILE A 1 182 ? -15.789 7.808 35.157 1.00 26.52 182 ILE A N 1
ATOM 1518 C CA . IL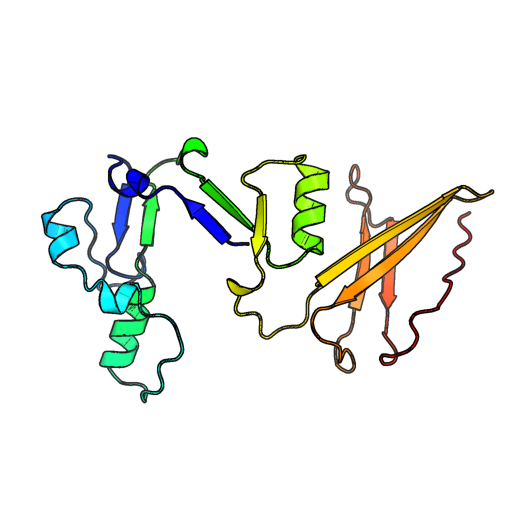E A 1 182 ? -16.945 8.636 35.483 1.00 26.52 182 ILE A CA 1
ATOM 1519 C C . ILE A 1 182 ? -16.641 10.025 34.922 1.00 26.52 182 ILE A C 1
ATOM 1521 O O . ILE A 1 182 ? -15.692 10.666 35.375 1.00 26.52 182 ILE A O 1
ATOM 1525 N N . ALA A 1 183 ? -17.393 10.455 33.909 1.00 26.61 183 ALA A N 1
ATOM 1526 C CA . ALA A 1 183 ? -17.287 11.809 33.363 1.00 26.61 183 ALA A CA 1
ATOM 1527 C C . ALA A 1 183 ? -18.082 12.801 34.245 1.00 26.61 183 ALA A C 1
ATOM 1529 O O . ALA A 1 183 ? -19.071 12.374 34.853 1.00 26.61 183 ALA A O 1
ATOM 1530 N N . PRO A 1 184 ? -17.658 14.076 34.345 1.00 37.50 184 PRO A N 1
ATOM 1531 C CA . PRO A 1 184 ? -18.411 15.128 35.033 1.00 37.50 184 PRO A CA 1
ATOM 1532 C C . PRO A 1 184 ? -19.740 15.464 34.342 1.00 37.50 184 PRO A C 1
ATOM 1534 O O . PRO A 1 184 ? -19.846 15.264 33.109 1.00 37.50 184 PRO A O 1
#

Secondary structure (DSSP, 8-state):
-EEEEPGGGGG-TTEEEESS-TT-TT--EE-SHHHHHT--HHHHS--S---S-S-HHHHHHHHHHT-EEEESSPPPGGGEEEEEESSHHHHHHHHHHH---TTEEE-GGG----S--EEEEEEEEEESSSEEEEEEEEESSS--TT--EEEEEE-TTT--EEEEEEE----TT-----------